Protein AF-A0A838JSC8-F1 (afdb_monomer_lite)

Sequence (188 aa):
MTEGQQDAYDDLFSRFPDFGYSTPTLLTTADLGITYTFGLDAAGDPVRPEGVCEIYPNLTAIPDAPMVPGTDFIFEGGLIRFPGGRKRTFSSGPYARFVADPMVAISVSQAPLLFPKKARLLLVYKALEQWAARPGSGSSPTYWESRYTKELNRLYSALSTSYNMQGAQAAGANGEAVWYYSSDLAST

Radius of gyration: 20.52 Å; chains: 1; bounding box: 44×46×60 Å

Foldseek 3Di:
DLVLLVVLLCVCCVVCVVQQWDDWAFWDDPPQAQKTFSAADPVRHGWFFDDDKWKALDPVCPPPDTDDEPAQWDDDGRMIGGPPSDGDDGPRGIIMIGRTDQPPRDDPPDQHSTPPPLSSVLSVLSVVLVCQPDPPSPHDSVVSVVVSVVSVVVVVVVVVVVVLVVVCVVCVVPVHDDPDDVVVVVPD

pLDDT: mean 71.31, std 15.93, range [35.53, 91.94]

Structure (mmCIF, N/CA/C/O backbone):
data_AF-A0A838JSC8-F1
#
_entry.id   AF-A0A838JSC8-F1
#
loop_
_atom_site.group_PDB
_atom_site.id
_atom_site.type_symbol
_atom_site.label_atom_id
_atom_site.label_alt_id
_atom_site.label_comp_id
_atom_site.label_asym_id
_atom_site.label_entity_id
_atom_site.label_seq_id
_atom_site.pdbx_PDB_ins_code
_atom_site.Cartn_x
_atom_site.Cartn_y
_atom_site.Cartn_z
_atom_site.occupancy
_atom_site.B_iso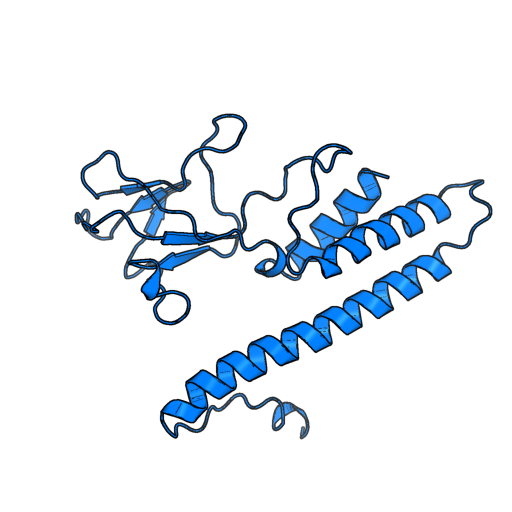_or_equiv
_atom_site.auth_seq_id
_atom_site.auth_comp_id
_atom_site.auth_asym_id
_atom_site.auth_atom_id
_atom_site.pdbx_PDB_model_num
ATOM 1 N N . MET A 1 1 ? 8.313 7.016 -22.015 1.00 52.50 1 MET A N 1
ATOM 2 C CA . MET A 1 1 ? 8.966 7.012 -20.688 1.00 52.50 1 MET A CA 1
ATOM 3 C C . MET A 1 1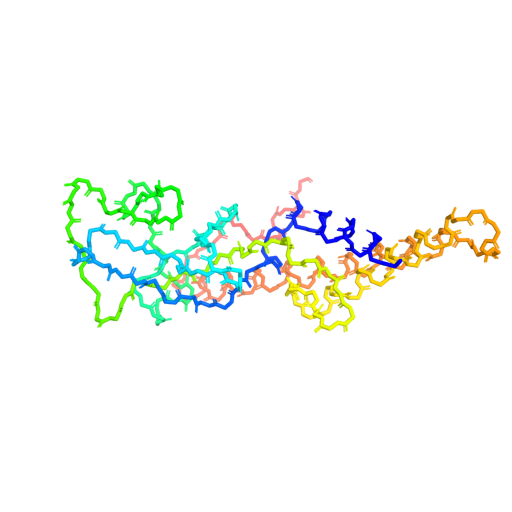 ? 7.971 6.643 -19.606 1.00 52.50 1 MET A C 1
ATOM 5 O O . MET A 1 1 ? 8.305 5.772 -18.827 1.00 52.50 1 MET A O 1
ATOM 9 N N . THR A 1 2 ? 6.770 7.226 -19.604 1.00 64.69 2 THR A N 1
ATOM 10 C CA . THR A 1 2 ? 5.690 6.893 -18.660 1.00 64.69 2 THR A CA 1
ATOM 11 C C . THR A 1 2 ? 5.244 5.428 -18.724 1.00 64.69 2 THR A C 1
ATOM 13 O O . THR A 1 2 ? 5.158 4.795 -17.686 1.00 64.69 2 THR A O 1
ATOM 16 N N . GLU A 1 3 ? 5.070 4.858 -19.920 1.00 68.88 3 GLU A N 1
ATOM 17 C CA . GLU A 1 3 ? 4.658 3.450 -20.115 1.00 68.88 3 GLU A CA 1
ATOM 18 C C . GLU A 1 3 ? 5.610 2.441 -19.441 1.00 68.88 3 GLU A C 1
ATOM 20 O O . GLU A 1 3 ? 5.186 1.643 -18.620 1.00 68.88 3 GLU A O 1
ATOM 25 N N . GLY A 1 4 ? 6.925 2.550 -19.657 1.00 63.84 4 GLY A N 1
ATOM 26 C CA . GLY A 1 4 ? 7.887 1.638 -19.019 1.00 63.84 4 GLY A CA 1
ATOM 27 C C . GLY A 1 4 ? 8.108 1.866 -17.531 1.00 63.84 4 GLY A C 1
ATOM 28 O O . GLY A 1 4 ? 8.593 0.973 -16.839 1.00 63.84 4 GLY A O 1
ATOM 29 N N . GLN A 1 5 ? 7.757 3.049 -17.029 1.00 67.31 5 GLN A N 1
ATOM 30 C CA . GLN A 1 5 ? 7.682 3.285 -15.591 1.00 67.31 5 GLN A CA 1
ATOM 31 C C . GLN A 1 5 ? 6.433 2.619 -15.011 1.00 67.31 5 GLN A C 1
ATOM 33 O O . GLN A 1 5 ? 6.539 2.016 -13.952 1.00 67.31 5 GLN A O 1
ATOM 38 N N . GLN A 1 6 ? 5.300 2.677 -15.712 1.00 72.25 6 GLN A N 1
ATOM 39 C CA . GLN A 1 6 ? 4.065 2.000 -15.319 1.00 72.25 6 GLN A CA 1
ATOM 40 C C . GLN A 1 6 ? 4.274 0.479 -15.259 1.00 72.25 6 GLN A C 1
ATOM 42 O O . GLN A 1 6 ? 4.061 -0.117 -14.213 1.00 72.25 6 GLN A O 1
ATOM 47 N N . ASP A 1 7 ? 4.848 -0.125 -16.303 1.00 72.81 7 ASP A N 1
ATOM 48 C CA . ASP A 1 7 ? 5.071 -1.577 -16.357 1.00 72.81 7 ASP A CA 1
ATOM 49 C C . ASP A 1 7 ? 5.988 -2.090 -15.237 1.00 72.81 7 ASP A C 1
ATOM 51 O O . ASP A 1 7 ? 5.746 -3.143 -14.649 1.00 72.81 7 ASP A O 1
ATOM 55 N N . ALA A 1 8 ? 7.063 -1.359 -14.916 1.00 69.75 8 ALA A N 1
ATOM 56 C CA . ALA A 1 8 ? 7.921 -1.733 -13.791 1.00 69.75 8 ALA A CA 1
ATOM 57 C C . ALA A 1 8 ? 7.238 -1.538 -12.443 1.00 69.75 8 ALA A C 1
ATOM 59 O O . ALA A 1 8 ? 7.545 -2.262 -11.499 1.00 69.75 8 ALA A O 1
ATOM 60 N N . TYR A 1 9 ? 6.375 -0.535 -12.333 1.00 72.25 9 TYR A N 1
ATOM 61 C CA . TYR A 1 9 ? 5.622 -0.277 -11.122 1.00 72.25 9 TYR A CA 1
ATOM 62 C C . TYR A 1 9 ? 4.613 -1.408 -10.882 1.00 72.25 9 TYR A C 1
ATOM 64 O O . TYR A 1 9 ? 4.624 -1.996 -9.804 1.00 72.25 9 TYR A O 1
ATOM 72 N N . ASP A 1 10 ? 3.875 -1.819 -11.913 1.00 71.75 10 ASP A N 1
ATOM 73 C CA . ASP A 1 10 ? 2.916 -2.925 -11.850 1.00 71.75 10 ASP A CA 1
ATOM 74 C C . ASP A 1 10 ? 3.609 -4.279 -11.578 1.00 71.75 10 ASP A C 1
ATOM 76 O O . ASP A 1 10 ? 3.172 -5.053 -10.720 1.00 71.75 10 ASP A O 1
ATOM 80 N N . ASP A 1 11 ? 4.748 -4.564 -12.227 1.00 74.56 11 ASP A N 1
ATOM 81 C CA . ASP A 1 11 ? 5.533 -5.784 -11.966 1.00 74.56 11 ASP A CA 1
ATOM 82 C C . ASP A 1 11 ? 6.088 -5.818 -10.531 1.00 74.56 11 ASP A C 1
ATOM 84 O O . ASP A 1 11 ? 6.063 -6.859 -9.874 1.00 74.56 11 ASP A O 1
ATOM 88 N N . LEU A 1 12 ? 6.537 -4.678 -9.997 1.00 69.69 12 LEU A N 1
ATOM 89 C CA . LEU A 1 12 ? 7.032 -4.605 -8.622 1.00 69.69 12 LEU A CA 1
ATOM 90 C C . LEU A 1 12 ? 5.913 -4.757 -7.592 1.00 69.69 12 LEU A C 1
ATOM 92 O O . LEU A 1 12 ? 6.094 -5.507 -6.637 1.00 69.69 12 LEU A O 1
ATOM 96 N N . PHE A 1 13 ? 4.773 -4.089 -7.777 1.00 67.12 13 PHE A N 1
ATOM 97 C CA . PHE A 1 13 ? 3.639 -4.170 -6.851 1.00 67.12 13 PHE A CA 1
ATOM 98 C C . PHE A 1 13 ? 2.968 -5.542 -6.864 1.00 67.12 13 PHE A C 1
ATOM 100 O O . PHE A 1 13 ? 2.584 -6.039 -5.807 1.00 67.12 13 PHE A O 1
ATOM 107 N N . SER A 1 14 ? 2.875 -6.185 -8.033 1.00 66.81 14 SER A N 1
ATOM 108 C CA . SER A 1 14 ? 2.310 -7.537 -8.141 1.00 66.81 14 SER A CA 1
ATOM 109 C C . SER A 1 14 ? 3.138 -8.588 -7.398 1.00 66.81 14 SER A C 1
ATOM 111 O O . SER A 1 14 ? 2.584 -9.549 -6.865 1.00 66.81 14 SER A O 1
ATOM 113 N N . ARG A 1 15 ? 4.463 -8.409 -7.331 1.00 68.19 15 ARG A N 1
ATOM 114 C CA . ARG A 1 15 ? 5.373 -9.332 -6.639 1.00 68.19 15 ARG A CA 1
ATOM 115 C C . ARG A 1 15 ? 5.616 -8.950 -5.179 1.00 68.19 15 ARG A C 1
ATOM 117 O O . ARG A 1 15 ? 5.785 -9.833 -4.344 1.00 68.19 15 ARG A O 1
ATOM 124 N N . PHE A 1 16 ? 5.665 -7.652 -4.883 1.00 65.69 16 PHE A N 1
ATOM 125 C CA . PHE A 1 16 ? 6.033 -7.093 -3.580 1.00 65.69 16 PHE A CA 1
ATOM 126 C C . PHE A 1 16 ? 5.131 -5.904 -3.235 1.00 65.69 16 PHE A C 1
ATOM 128 O O . PHE A 1 16 ? 5.544 -4.745 -3.373 1.00 65.69 16 PHE A O 1
ATOM 135 N N . PRO A 1 17 ? 3.913 -6.167 -2.736 1.00 63.62 17 PRO A N 1
ATOM 136 C CA . PRO A 1 17 ? 3.009 -5.104 -2.305 1.00 63.62 17 PRO A CA 1
ATOM 137 C C . PRO A 1 17 ? 3.619 -4.247 -1.183 1.00 63.62 17 PRO A C 1
ATOM 139 O O . PRO A 1 17 ? 3.334 -3.057 -1.093 1.00 63.62 17 PRO A O 1
ATOM 142 N N . ASP A 1 18 ? 4.541 -4.801 -0.391 1.00 62.94 18 ASP A N 1
ATOM 143 C CA . ASP A 1 18 ? 5.227 -4.106 0.705 1.00 62.94 18 ASP A CA 1
ATOM 144 C C . ASP A 1 18 ? 5.942 -2.813 0.284 1.00 62.94 18 ASP A C 1
ATOM 146 O O . ASP A 1 18 ? 6.097 -1.887 1.085 1.00 62.94 18 ASP A O 1
ATOM 150 N N . PHE A 1 19 ? 6.369 -2.711 -0.978 1.00 62.19 19 PHE A N 1
ATOM 151 C CA . PHE A 1 19 ? 6.986 -1.490 -1.496 1.00 62.19 19 PHE A CA 1
ATOM 152 C C . PHE A 1 19 ? 6.019 -0.306 -1.585 1.00 62.19 19 PHE A C 1
ATOM 154 O O . PHE A 1 19 ? 6.456 0.847 -1.663 1.00 62.19 19 PHE A O 1
ATOM 161 N N . GLY A 1 20 ? 4.721 -0.592 -1.563 1.00 63.34 20 GLY A N 1
ATOM 162 C CA . GLY A 1 20 ? 3.640 0.375 -1.623 1.00 63.34 20 GLY A CA 1
ATOM 163 C C . GLY A 1 20 ? 3.117 0.831 -0.268 1.00 63.34 20 GLY A C 1
ATOM 164 O O . GLY A 1 20 ? 2.206 1.657 -0.248 1.00 63.34 20 GLY A O 1
ATOM 165 N N . TYR A 1 21 ? 3.655 0.338 0.859 1.00 68.25 21 TYR A N 1
ATOM 166 C CA . TYR A 1 21 ? 3.167 0.757 2.174 1.00 68.25 21 TYR A CA 1
ATOM 167 C C . TYR A 1 21 ? 3.257 2.274 2.338 1.00 68.25 21 TYR A C 1
ATOM 169 O O . TYR A 1 21 ? 4.336 2.872 2.338 1.00 68.25 21 TYR A O 1
ATOM 177 N N . SER A 1 22 ? 2.094 2.888 2.520 1.00 67.50 22 SER A N 1
ATOM 178 C CA . SER A 1 22 ? 1.978 4.301 2.842 1.00 67.50 22 SER A CA 1
ATOM 179 C C . SER A 1 22 ? 2.389 4.577 4.292 1.00 67.50 22 SER A C 1
ATOM 181 O O . SER A 1 22 ? 2.515 3.679 5.135 1.00 67.50 22 SER A O 1
ATOM 183 N N . THR A 1 23 ? 2.629 5.853 4.595 1.00 74.62 23 THR A N 1
ATOM 184 C CA . THR A 1 23 ? 2.773 6.301 5.984 1.00 74.62 23 THR A CA 1
ATOM 185 C C . THR A 1 23 ? 1.499 5.983 6.771 1.00 74.62 23 THR A C 1
ATOM 187 O O . THR A 1 23 ? 0.415 6.090 6.194 1.00 74.62 23 THR A O 1
ATOM 190 N N . PRO A 1 24 ? 1.593 5.651 8.074 1.00 82.94 24 PRO A N 1
ATOM 191 C CA . PRO A 1 24 ? 0.416 5.369 8.887 1.00 82.94 24 PRO A CA 1
ATOM 192 C C . PRO A 1 24 ? -0.638 6.472 8.763 1.00 82.94 24 PRO A C 1
ATOM 194 O O . PRO A 1 24 ? -0.363 7.639 9.043 1.00 82.94 24 PRO A O 1
ATOM 197 N N . THR A 1 25 ? -1.838 6.091 8.341 1.00 86.50 25 THR A N 1
ATOM 198 C CA . THR A 1 25 ? -2.971 6.993 8.130 1.00 86.50 25 THR A CA 1
ATOM 199 C C . THR A 1 25 ? -3.946 6.844 9.285 1.00 86.50 25 THR A C 1
ATOM 201 O O . THR A 1 25 ? -4.354 5.732 9.617 1.00 86.50 25 THR A O 1
ATOM 204 N N . LEU A 1 26 ? -4.318 7.957 9.916 1.00 90.44 26 LEU A N 1
ATOM 205 C CA . LEU A 1 26 ? -5.339 7.959 10.960 1.00 90.44 26 LEU A CA 1
ATOM 206 C C . LEU A 1 26 ? -6.712 7.730 10.324 1.00 90.44 26 LEU A C 1
ATOM 208 O O . LEU A 1 26 ? -7.154 8.534 9.504 1.00 90.44 26 LEU A O 1
ATOM 212 N N . LEU A 1 27 ? -7.399 6.666 10.730 1.00 91.00 27 LEU A N 1
ATOM 213 C CA . LEU A 1 27 ? -8.765 6.414 10.300 1.00 91.00 27 LEU A CA 1
ATOM 214 C C . LEU A 1 27 ? -9.738 7.256 11.119 1.00 91.00 27 LEU A C 1
ATOM 216 O O . LEU A 1 27 ? -9.615 7.375 12.341 1.00 91.00 27 LEU A O 1
ATOM 220 N N . THR A 1 28 ? -10.744 7.803 10.448 1.00 91.31 28 THR A N 1
ATOM 221 C CA . THR A 1 28 ? -11.761 8.653 11.078 1.00 91.31 28 THR A CA 1
ATOM 222 C C . THR A 1 28 ? -13.116 7.962 11.084 1.00 91.31 28 THR A C 1
ATOM 224 O O . THR A 1 28 ? -13.366 7.049 10.302 1.00 91.31 28 THR A O 1
ATOM 227 N N . THR A 1 29 ? -13.994 8.370 11.996 1.00 91.50 29 THR A N 1
ATOM 228 C CA . THR A 1 29 ? -15.353 7.835 12.124 1.00 91.50 29 THR A CA 1
ATOM 229 C C . THR A 1 29 ? -16.357 8.980 12.124 1.00 91.50 29 THR A C 1
ATOM 231 O O . THR A 1 29 ? -16.117 10.017 12.743 1.00 91.50 29 THR A O 1
ATOM 234 N N . ALA A 1 30 ? -17.486 8.788 11.443 1.00 88.44 30 ALA A N 1
ATOM 235 C CA . ALA A 1 30 ? -18.623 9.713 11.455 1.00 88.44 30 ALA A CA 1
ATOM 236 C C . ALA A 1 30 ? -19.818 9.167 12.260 1.00 88.44 30 ALA A C 1
ATOM 238 O O . ALA A 1 30 ? -20.770 9.892 12.535 1.00 88.44 30 ALA A O 1
ATOM 239 N N . ASP A 1 31 ? -19.770 7.894 12.659 1.00 87.69 31 ASP A N 1
ATOM 240 C CA . ASP A 1 31 ? -20.887 7.146 13.244 1.00 87.69 31 ASP A CA 1
ATOM 241 C C . ASP A 1 31 ? -20.620 6.707 14.695 1.00 87.69 31 ASP A C 1
ATOM 243 O O . ASP A 1 31 ? -21.186 5.731 15.196 1.00 87.69 31 ASP A O 1
ATOM 247 N N . LEU A 1 32 ? -19.789 7.483 15.400 1.00 85.00 32 LEU A N 1
ATOM 248 C CA . LEU A 1 32 ? -19.414 7.265 16.801 1.00 85.00 32 LEU A CA 1
ATOM 249 C C . LEU A 1 32 ? -18.636 5.953 17.025 1.00 85.00 32 LEU A C 1
ATOM 251 O O . LEU A 1 32 ? -18.769 5.322 18.077 1.00 85.00 32 LEU A O 1
ATOM 255 N N . GLY A 1 33 ? -17.824 5.546 16.048 1.00 85.19 33 GLY A N 1
ATOM 256 C CA . GLY A 1 33 ? -16.919 4.402 16.146 1.00 85.19 33 GLY A CA 1
ATOM 257 C C . GLY A 1 33 ? -17.552 3.055 15.797 1.00 85.19 33 GLY A C 1
ATOM 258 O O . GLY A 1 33 ? -17.083 2.028 16.291 1.00 85.19 33 GLY A O 1
ATOM 259 N N . ILE A 1 34 ? -18.623 3.038 14.991 1.00 87.56 34 ILE A N 1
ATOM 260 C CA . ILE A 1 34 ? -19.135 1.793 14.389 1.00 87.56 34 ILE A CA 1
ATOM 261 C C . ILE A 1 34 ? -18.260 1.435 13.186 1.00 87.56 34 ILE A C 1
ATOM 263 O O . ILE A 1 34 ? -17.808 0.292 13.065 1.00 87.56 34 ILE A O 1
ATOM 267 N N . THR A 1 35 ? -18.005 2.420 12.326 1.00 91.06 35 THR A N 1
ATOM 268 C CA . THR A 1 35 ? -17.149 2.297 11.154 1.00 91.06 35 THR A CA 1
ATOM 269 C C . THR A 1 35 ? -16.038 3.333 11.158 1.00 91.06 35 THR A C 1
ATOM 271 O O . THR A 1 35 ? -16.168 4.429 11.711 1.00 91.06 35 THR A O 1
ATOM 274 N N . TYR A 1 36 ? -14.920 2.959 10.544 1.00 91.94 36 TYR A N 1
ATOM 275 C CA . TYR A 1 36 ? -13.772 3.830 10.342 1.00 91.94 36 TYR A CA 1
ATOM 276 C C . TYR A 1 36 ? -13.369 3.826 8.869 1.00 91.94 36 TYR A C 1
ATOM 278 O O . TYR A 1 36 ? -13.237 2.762 8.268 1.00 91.94 36 TYR A O 1
ATOM 286 N N . THR A 1 37 ? -13.185 5.011 8.292 1.00 91.06 37 THR A N 1
ATOM 287 C CA . THR A 1 37 ? -12.834 5.215 6.879 1.00 91.06 37 THR A CA 1
ATOM 288 C C . THR A 1 37 ? -11.351 5.542 6.708 1.00 91.06 37 THR A C 1
ATOM 290 O O . THR A 1 37 ? -10.743 6.174 7.578 1.00 91.06 37 THR A O 1
ATOM 293 N N . PHE A 1 38 ? -10.791 5.135 5.565 1.00 86.81 38 PHE A N 1
ATOM 294 C CA . PHE A 1 38 ? -9.424 5.446 5.122 1.00 86.81 38 PHE A CA 1
ATOM 295 C C . PHE A 1 38 ? -9.267 6.873 4.579 1.00 86.81 38 PHE A C 1
ATOM 297 O O . PHE A 1 38 ? -8.156 7.286 4.257 1.00 86.81 38 PHE A O 1
ATOM 304 N N . GLY A 1 39 ? -10.358 7.643 4.537 1.00 85.69 39 GLY A N 1
ATOM 305 C CA . GLY A 1 39 ? -10.372 9.009 4.029 1.00 85.69 39 GLY A CA 1
ATOM 306 C C . GLY A 1 39 ? -10.643 9.069 2.530 1.00 85.69 39 GLY A C 1
ATOM 307 O O . GLY A 1 39 ? -11.169 8.126 1.938 1.00 85.69 39 GLY A O 1
ATOM 308 N N . LEU A 1 40 ? -10.320 10.218 1.940 1.00 81.75 40 LEU A N 1
ATOM 309 C CA . LEU A 1 40 ? -10.487 10.491 0.516 1.00 81.75 40 LEU A CA 1
ATOM 310 C C . LEU A 1 40 ? -9.118 10.674 -0.140 1.00 81.75 40 LEU A C 1
ATOM 312 O O . LEU A 1 40 ? -8.173 11.132 0.510 1.00 81.75 40 LEU A O 1
ATOM 316 N N . ASP A 1 41 ? -9.022 10.313 -1.412 1.00 73.69 41 ASP A N 1
ATOM 317 C CA . ASP A 1 41 ? -7.841 10.561 -2.227 1.00 73.69 41 ASP A CA 1
ATOM 318 C C . ASP A 1 41 ? -7.778 12.029 -2.706 1.00 73.69 41 ASP A C 1
ATOM 320 O O . ASP A 1 41 ? -8.566 12.888 -2.298 1.00 73.69 41 ASP A O 1
ATOM 324 N N . ALA A 1 42 ? -6.814 12.341 -3.577 1.00 69.38 42 ALA A N 1
ATOM 325 C CA . ALA A 1 42 ? -6.653 13.690 -4.122 1.00 69.38 42 ALA A CA 1
ATOM 326 C C . ALA A 1 42 ? -7.782 14.113 -5.088 1.00 69.38 42 ALA A C 1
ATOM 328 O O . ALA A 1 42 ? -7.951 15.311 -5.317 1.00 69.38 42 ALA A O 1
ATOM 329 N N . ALA A 1 43 ? -8.528 13.160 -5.654 1.00 69.00 43 ALA A N 1
ATOM 330 C CA . ALA A 1 43 ? -9.694 13.402 -6.501 1.00 69.00 43 ALA A CA 1
ATOM 331 C C . ALA A 1 43 ? -10.991 13.558 -5.682 1.00 69.00 43 ALA A C 1
ATOM 333 O O . ALA A 1 43 ? -11.992 14.050 -6.203 1.00 69.00 43 ALA A O 1
ATOM 334 N N . GLY A 1 44 ? -10.952 13.223 -4.390 1.00 70.81 44 GLY A N 1
ATOM 335 C CA . GLY A 1 44 ? -12.101 13.247 -3.492 1.00 70.81 44 GLY A CA 1
ATOM 336 C C . GLY A 1 44 ? -12.861 11.921 -3.443 1.00 70.81 44 GLY A C 1
ATOM 337 O O . GLY A 1 44 ? -13.938 11.875 -2.846 1.00 70.81 44 GLY A O 1
ATOM 338 N N . ASP A 1 45 ? -12.315 10.857 -4.030 1.00 76.44 45 ASP A N 1
ATOM 339 C CA . ASP A 1 45 ? -12.906 9.524 -4.021 1.00 76.44 45 ASP A CA 1
ATOM 340 C C . ASP A 1 45 ? -12.504 8.753 -2.748 1.00 76.44 45 ASP A C 1
ATOM 342 O O . ASP A 1 45 ? -11.414 8.965 -2.206 1.00 76.44 45 ASP A O 1
ATOM 346 N N . PRO A 1 46 ? -13.367 7.864 -2.212 1.00 75.81 46 PRO A N 1
ATOM 347 C CA . PRO A 1 46 ? -13.037 7.072 -1.032 1.00 75.81 46 PRO A CA 1
ATOM 348 C C . PRO A 1 46 ? -11.807 6.195 -1.254 1.00 75.81 46 PRO A C 1
ATOM 350 O O . PRO A 1 46 ? -11.790 5.346 -2.146 1.00 75.81 46 PRO A O 1
ATOM 353 N N . VAL A 1 47 ? -10.812 6.337 -0.378 1.00 79.31 47 VAL A N 1
ATOM 354 C CA . VAL A 1 47 ? -9.628 5.480 -0.410 1.00 79.31 47 VAL A CA 1
ATOM 355 C C . VAL A 1 47 ? -10.041 4.060 -0.055 1.00 79.31 47 VAL A C 1
ATOM 357 O O . VAL A 1 47 ? -10.609 3.797 1.009 1.00 79.31 47 VAL A O 1
ATOM 360 N N . ARG A 1 48 ? -9.709 3.124 -0.939 1.00 74.62 48 ARG A N 1
ATOM 361 C CA . ARG A 1 48 ? -9.857 1.698 -0.685 1.00 74.62 48 ARG A CA 1
ATOM 362 C C . ARG A 1 48 ? -8.472 1.059 -0.631 1.00 74.62 48 ARG A C 1
ATOM 364 O O . ARG A 1 48 ? -7.757 1.117 -1.624 1.00 74.62 48 ARG A O 1
ATOM 371 N N . PRO A 1 49 ? -8.088 0.440 0.496 1.00 73.62 49 PRO A N 1
ATOM 372 C CA . PRO A 1 49 ? -6.867 -0.347 0.550 1.00 73.62 49 PRO A CA 1
ATOM 373 C C . PRO A 1 49 ? -6.928 -1.496 -0.453 1.00 73.6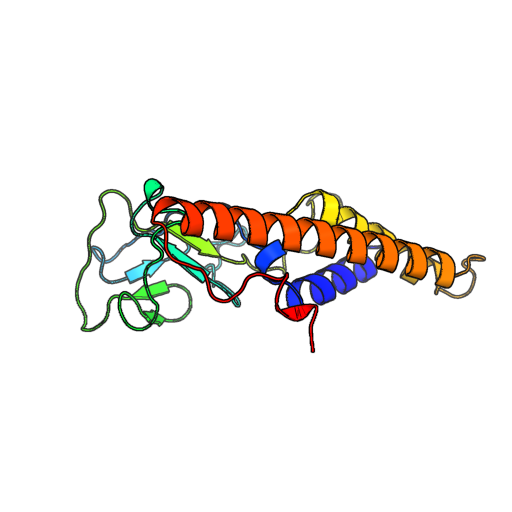2 49 PRO A C 1
ATOM 375 O O . PRO A 1 49 ? -7.898 -2.263 -0.458 1.00 73.62 49 PRO A O 1
ATOM 378 N N . GLU A 1 50 ? -5.884 -1.639 -1.261 1.00 65.25 50 GLU A N 1
ATOM 379 C CA . GLU A 1 50 ? -5.722 -2.777 -2.158 1.00 65.25 50 GLU A CA 1
ATOM 380 C C . GLU A 1 50 ? -4.651 -3.726 -1.614 1.00 65.25 50 GLU A C 1
ATOM 382 O O . GLU A 1 50 ? -3.570 -3.313 -1.200 1.00 65.25 50 GLU A O 1
ATOM 387 N N . GLY A 1 51 ? -4.957 -5.023 -1.581 1.00 67.69 51 GLY A N 1
ATOM 388 C CA . GLY A 1 51 ? -4.029 -6.031 -1.072 1.00 67.69 51 GLY A CA 1
ATOM 389 C C . GLY A 1 51 ? -3.851 -5.974 0.448 1.00 67.69 51 GLY A C 1
ATOM 390 O O . GLY A 1 51 ? -4.801 -6.206 1.199 1.00 67.69 51 GLY A O 1
ATOM 391 N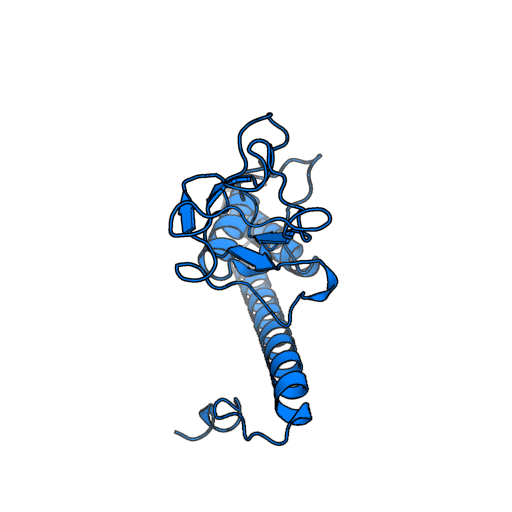 N . VAL A 1 52 ? -2.616 -5.753 0.906 1.00 71.75 52 VAL A N 1
ATOM 392 C CA . VAL A 1 52 ? -2.254 -5.861 2.326 1.00 71.75 52 VAL A CA 1
ATOM 393 C C . VAL A 1 52 ? -2.564 -4.556 3.064 1.00 71.75 52 VAL A C 1
ATOM 395 O O . VAL A 1 52 ? -2.110 -3.474 2.687 1.00 71.75 52 VAL A O 1
ATOM 398 N N . CYS A 1 53 ? -3.342 -4.670 4.142 1.00 79.75 53 CYS A N 1
ATOM 399 C CA . CYS A 1 53 ? -3.701 -3.565 5.021 1.00 79.75 53 CYS A CA 1
ATOM 400 C C . CYS A 1 53 ? -3.586 -4.005 6.483 1.00 79.75 53 CYS A C 1
ATOM 402 O O . CYS A 1 53 ? -4.316 -4.881 6.946 1.00 79.75 53 CYS A O 1
ATOM 404 N N . GLU A 1 54 ? -2.699 -3.346 7.214 1.00 85.62 54 GLU A N 1
ATOM 405 C CA . GLU A 1 54 ? -2.475 -3.519 8.643 1.00 85.62 54 GLU A CA 1
ATOM 406 C C . GLU A 1 54 ? -3.177 -2.392 9.396 1.00 85.62 54 GLU A C 1
ATOM 408 O O . GLU A 1 54 ? -3.079 -1.222 9.019 1.00 85.62 54 GLU A O 1
ATOM 413 N N . ILE A 1 55 ? -3.880 -2.722 10.475 1.00 87.38 55 ILE A N 1
ATOM 414 C CA . ILE A 1 55 ? -4.601 -1.737 11.287 1.00 87.38 55 ILE A CA 1
ATOM 415 C C . ILE A 1 55 ? -4.117 -1.848 12.716 1.00 87.38 55 ILE A C 1
ATOM 417 O O . ILE A 1 55 ? -3.953 -2.942 13.231 1.00 87.38 55 ILE A O 1
ATOM 421 N N . TYR A 1 56 ? -3.904 -0.716 13.363 1.00 88.81 56 TYR A N 1
ATOM 422 C CA . TYR A 1 56 ? -3.343 -0.609 14.695 1.00 88.81 56 TYR A CA 1
ATOM 423 C C . TYR A 1 56 ? -4.262 0.235 15.574 1.00 88.81 56 TYR A C 1
ATOM 425 O O . TYR A 1 56 ? -4.837 1.221 15.107 1.00 88.81 56 TYR A O 1
ATOM 433 N N . PRO A 1 57 ? -4.391 -0.087 16.870 1.00 87.81 57 PRO A N 1
ATOM 434 C CA . PRO A 1 57 ? -5.263 0.664 17.769 1.00 87.81 57 PRO A CA 1
ATOM 435 C C . PRO A 1 57 ? -4.759 2.090 18.045 1.00 87.81 57 PRO A C 1
ATOM 437 O O . PRO A 1 57 ? -5.537 2.955 18.439 1.00 87.81 57 PRO A O 1
ATOM 440 N N . ASN A 1 58 ? -3.457 2.335 17.888 1.00 86.69 58 ASN A N 1
ATOM 441 C CA . ASN A 1 58 ? -2.803 3.626 18.077 1.00 86.69 58 ASN A CA 1
ATOM 442 C C . ASN A 1 58 ? -1.438 3.632 17.362 1.00 86.69 58 ASN A C 1
ATOM 444 O O . ASN A 1 58 ? -0.955 2.587 16.930 1.00 86.69 58 ASN A O 1
ATOM 448 N N . LEU A 1 59 ? -0.806 4.804 17.264 1.00 81.94 59 LEU A N 1
ATOM 449 C CA . LEU A 1 59 ? 0.480 4.965 16.577 1.00 81.94 59 LEU A CA 1
ATOM 450 C C . LEU A 1 59 ? 1.631 4.212 17.271 1.00 81.94 59 LEU A C 1
ATOM 452 O O . LEU A 1 59 ? 2.539 3.736 16.603 1.00 81.94 59 LEU A O 1
ATOM 456 N N . THR A 1 60 ? 1.589 4.085 18.601 1.00 85.50 60 THR A N 1
ATOM 457 C CA . THR A 1 60 ? 2.634 3.409 19.393 1.00 85.50 60 THR A CA 1
ATOM 458 C C . THR A 1 60 ? 2.612 1.887 19.271 1.00 85.50 60 THR A C 1
ATOM 460 O O . THR A 1 60 ? 3.591 1.247 19.621 1.00 85.50 60 THR A O 1
ATOM 463 N N . ALA A 1 61 ? 1.515 1.307 18.782 1.00 78.94 61 ALA A N 1
ATOM 464 C CA . ALA A 1 61 ? 1.379 -0.130 18.558 1.00 78.94 61 ALA A CA 1
ATOM 465 C C . ALA A 1 61 ? 2.032 -0.598 17.245 1.00 78.94 61 ALA A C 1
ATOM 467 O O . ALA A 1 61 ? 2.008 -1.788 16.946 1.00 78.94 61 ALA A O 1
ATOM 468 N N . ILE A 1 62 ? 2.575 0.324 16.445 1.00 77.50 62 ILE A N 1
ATOM 469 C CA . ILE A 1 62 ? 3.242 0.013 15.181 1.00 77.50 62 ILE A CA 1
ATOM 470 C C . ILE A 1 62 ? 4.724 -0.290 15.457 1.00 77.50 62 ILE A C 1
ATOM 472 O O . ILE A 1 62 ? 5.396 0.576 16.018 1.00 77.50 62 ILE A O 1
ATOM 476 N N . PRO A 1 63 ? 5.280 -1.428 14.996 1.00 75.25 63 PRO A N 1
ATOM 477 C CA . PRO A 1 63 ? 4.646 -2.491 14.205 1.00 75.25 63 PRO A CA 1
ATOM 478 C C . PRO A 1 63 ? 4.104 -3.666 15.042 1.00 75.25 63 PRO A C 1
ATOM 480 O O . PRO A 1 63 ? 3.554 -4.603 14.470 1.00 75.25 63 PRO A O 1
ATOM 483 N N . ASP A 1 64 ? 4.267 -3.627 16.363 1.00 75.06 64 ASP A N 1
ATOM 484 C CA . ASP A 1 64 ? 4.267 -4.811 17.231 1.00 75.06 64 ASP A CA 1
ATOM 485 C C . ASP A 1 64 ? 2.892 -5.448 17.486 1.00 75.06 64 ASP A C 1
ATOM 487 O O . ASP A 1 64 ? 2.814 -6.632 17.812 1.00 75.06 64 ASP A O 1
ATOM 491 N N . ALA A 1 65 ? 1.800 -4.689 17.365 1.00 80.44 65 ALA A N 1
ATOM 492 C CA . ALA A 1 65 ? 0.463 -5.162 17.731 1.00 80.44 65 ALA A CA 1
ATOM 493 C C . ALA A 1 65 ? -0.612 -4.768 16.699 1.00 80.44 65 ALA A C 1
ATOM 495 O O . ALA A 1 65 ? -1.461 -3.911 16.986 1.00 80.44 65 ALA A O 1
ATOM 496 N N . PRO A 1 66 ? -0.598 -5.376 15.495 1.00 87.44 66 PRO A N 1
ATOM 497 C CA . PRO A 1 66 ? -1.669 -5.195 14.527 1.00 87.44 66 PRO A CA 1
ATOM 498 C C . PRO A 1 66 ? -2.965 -5.851 15.024 1.00 87.44 66 PRO A C 1
ATOM 500 O O . PRO A 1 66 ? -2.973 -6.928 15.618 1.00 87.44 66 PRO A O 1
ATOM 503 N N . MET A 1 67 ? -4.083 -5.190 14.753 1.00 85.75 67 MET A N 1
ATOM 504 C CA . MET A 1 67 ? -5.426 -5.734 14.896 1.00 85.75 67 MET A CA 1
ATOM 505 C C . MET A 1 67 ? -5.643 -6.843 13.867 1.00 85.75 67 MET A C 1
ATOM 507 O O . MET A 1 67 ? -5.160 -6.764 12.736 1.00 85.75 67 MET A O 1
ATOM 511 N N . VAL A 1 68 ? -6.417 -7.857 14.241 1.00 85.69 68 VAL A N 1
ATOM 512 C CA . VAL A 1 68 ? -6.605 -9.051 13.416 1.00 85.69 68 VAL A CA 1
ATOM 513 C C . VAL A 1 68 ? -7.877 -8.932 12.565 1.00 85.69 68 VAL A C 1
ATOM 515 O O . VAL A 1 68 ? -8.976 -8.823 13.123 1.00 85.69 68 VAL A O 1
ATOM 518 N N . PRO A 1 69 ? -7.787 -8.993 11.223 1.00 83.56 69 PRO A N 1
ATOM 519 C CA . PRO A 1 69 ? -8.968 -8.995 10.364 1.00 83.56 69 PRO A CA 1
ATOM 520 C C . PRO A 1 69 ? -9.828 -10.246 10.612 1.00 83.56 69 PRO A C 1
ATOM 522 O O . PRO A 1 69 ? -9.320 -11.338 10.850 1.00 83.56 69 PRO A O 1
ATOM 525 N N . GLY A 1 70 ? -11.149 -10.087 10.587 1.00 82.31 70 GLY A N 1
ATOM 526 C CA . GLY A 1 70 ? -12.139 -11.119 10.920 1.00 82.31 70 GLY A CA 1
ATOM 527 C C . GLY A 1 70 ? -12.412 -11.285 12.420 1.00 82.31 70 GLY A C 1
ATOM 528 O O . GLY A 1 70 ? -13.506 -11.713 12.784 1.00 82.31 70 GLY A O 1
ATOM 529 N N . THR A 1 71 ? -11.474 -10.888 13.285 1.00 84.62 71 THR A N 1
ATOM 530 C CA . THR A 1 71 ? -11.605 -10.993 14.749 1.00 84.62 71 THR A CA 1
ATOM 531 C C . THR A 1 71 ? -11.829 -9.629 15.390 1.00 84.62 71 THR A C 1
ATOM 533 O O . THR A 1 71 ? -12.840 -9.408 16.055 1.00 84.62 71 THR A O 1
ATOM 536 N N . ASP A 1 72 ? -10.898 -8.699 15.178 1.00 84.50 72 ASP A N 1
ATOM 537 C CA . ASP A 1 72 ? -10.981 -7.340 15.704 1.00 84.50 72 ASP A CA 1
ATOM 538 C C . ASP A 1 72 ? -11.839 -6.444 14.820 1.00 84.50 72 ASP A C 1
ATOM 540 O O . ASP A 1 72 ? -12.560 -5.598 15.333 1.00 84.50 72 ASP A O 1
ATOM 544 N N . PHE A 1 73 ? -11.761 -6.602 13.500 1.00 87.00 73 PHE A N 1
ATOM 545 C CA . PHE A 1 73 ? -12.466 -5.764 12.532 1.00 87.00 73 PHE A CA 1
ATOM 546 C C . PHE A 1 73 ? -12.776 -6.551 11.253 1.00 87.00 73 PHE A C 1
ATOM 548 O O . PHE A 1 73 ? -12.160 -7.574 10.975 1.00 87.00 73 PHE A O 1
ATOM 555 N N . ILE A 1 74 ? -13.731 -6.079 10.460 1.00 88.00 74 ILE A N 1
ATOM 556 C CA . ILE A 1 74 ? -14.102 -6.623 9.151 1.00 88.00 74 ILE A CA 1
ATOM 557 C C . ILE A 1 74 ? -13.954 -5.502 8.126 1.00 88.00 74 ILE A C 1
ATOM 559 O O . ILE A 1 74 ? -14.364 -4.371 8.388 1.00 88.00 74 ILE A O 1
ATOM 563 N N . PHE A 1 75 ? -13.384 -5.817 6.965 1.00 85.50 75 PHE A N 1
ATOM 564 C CA . PHE A 1 75 ? -13.372 -4.908 5.823 1.00 85.50 75 PHE A CA 1
ATOM 565 C C . PHE A 1 75 ? -14.745 -4.872 5.153 1.00 85.50 75 PHE A C 1
ATOM 567 O O . PHE A 1 75 ? -15.324 -5.914 4.846 1.00 85.50 75 PHE A O 1
ATOM 574 N N . GLU A 1 76 ? -15.242 -3.673 4.880 1.00 83.19 76 GLU A N 1
ATOM 575 C CA . GLU A 1 76 ? -16.507 -3.454 4.186 1.00 83.19 76 GLU A CA 1
ATOM 576 C C . GLU A 1 76 ? -16.305 -2.356 3.138 1.00 83.19 76 GLU A C 1
ATOM 578 O O . GLU A 1 76 ? -16.567 -1.177 3.352 1.00 83.19 76 GLU A O 1
ATOM 583 N N . GLY A 1 77 ? -15.745 -2.746 1.990 1.00 76.31 77 GLY A N 1
ATOM 584 C CA . GLY A 1 77 ? -15.373 -1.802 0.937 1.00 76.31 77 GLY A CA 1
ATOM 585 C C . GLY A 1 77 ? -14.249 -0.861 1.384 1.00 76.31 77 GLY A C 1
ATOM 586 O O . GLY A 1 77 ? -13.164 -1.323 1.723 1.00 76.31 77 GLY A O 1
ATOM 587 N N . GLY A 1 78 ? -14.507 0.450 1.356 1.00 78.06 78 GLY A N 1
ATOM 588 C CA . GLY A 1 78 ? -13.564 1.513 1.743 1.00 78.06 78 GLY A CA 1
ATOM 589 C C . GLY A 1 78 ? -13.604 1.891 3.229 1.00 78.06 78 GLY A C 1
ATOM 590 O O . GLY A 1 78 ? -13.225 3.000 3.599 1.00 78.06 78 GLY A O 1
ATOM 591 N N . LEU A 1 79 ? -14.119 1.014 4.090 1.00 87.50 79 LEU A N 1
ATOM 592 C CA . LEU A 1 79 ? -14.143 1.219 5.534 1.00 87.50 79 LEU A CA 1
ATOM 593 C C . LEU A 1 79 ? -13.923 -0.095 6.281 1.00 87.50 79 LEU A C 1
ATOM 595 O O . LEU A 1 79 ? -14.016 -1.190 5.719 1.00 87.50 79 LEU A O 1
ATOM 599 N N . ILE A 1 80 ? -13.649 0.026 7.573 1.00 90.25 80 ILE A N 1
ATOM 600 C CA . ILE A 1 80 ? -13.652 -1.095 8.506 1.00 90.25 80 ILE A CA 1
ATOM 601 C C . ILE A 1 80 ? -14.818 -0.983 9.470 1.00 90.25 80 ILE A C 1
ATOM 603 O O . ILE A 1 80 ? -15.210 0.115 9.867 1.00 90.25 80 ILE A O 1
ATOM 607 N N . ARG A 1 81 ? -15.330 -2.134 9.892 1.00 90.56 81 ARG A N 1
ATOM 608 C CA . ARG A 1 81 ? -16.390 -2.249 10.889 1.00 90.56 81 ARG A CA 1
ATOM 609 C C . ARG A 1 81 ? -16.012 -3.251 11.965 1.00 90.56 81 ARG A C 1
ATOM 611 O O . ARG A 1 81 ? -15.426 -4.292 11.685 1.00 90.56 81 ARG A O 1
ATOM 618 N N . PHE A 1 82 ? -16.409 -2.977 13.200 1.00 88.44 82 PHE A N 1
ATOM 619 C CA . PHE A 1 82 ? -16.227 -3.920 14.298 1.00 88.44 82 PHE A CA 1
ATOM 620 C C . PHE A 1 82 ? -17.294 -5.033 14.262 1.00 88.44 82 PHE A C 1
ATOM 622 O O . PHE A 1 82 ? -18.491 -4.739 14.126 1.00 88.44 82 PHE A O 1
ATOM 629 N N . PRO A 1 83 ? -16.903 -6.319 14.381 1.00 85.50 83 PRO A N 1
ATOM 630 C CA . PRO A 1 83 ? -17.836 -7.438 14.383 1.00 85.50 83 PRO A CA 1
ATOM 631 C C . PRO A 1 83 ? -18.947 -7.295 15.428 1.00 85.50 83 PRO A C 1
ATOM 633 O O . PRO A 1 83 ? -18.768 -6.724 16.506 1.00 85.50 83 PRO A O 1
ATOM 636 N N . GLY A 1 84 ? -20.119 -7.848 15.110 1.00 82.00 84 GLY A N 1
ATOM 637 C CA . GLY A 1 84 ? -21.267 -7.866 16.020 1.00 82.00 84 GLY A CA 1
ATOM 638 C C . GLY A 1 84 ? -21.962 -6.514 16.212 1.00 82.00 84 GLY A C 1
ATOM 639 O O . GLY A 1 84 ? -22.674 -6.346 17.197 1.00 82.00 84 GLY A O 1
ATOM 640 N N . GLY A 1 85 ? -21.742 -5.544 15.314 1.00 74.44 85 GLY A N 1
ATOM 641 C CA . GLY A 1 85 ? -22.382 -4.221 15.389 1.00 74.44 85 GLY A CA 1
ATOM 642 C C . GLY A 1 85 ? -21.932 -3.402 16.600 1.00 74.44 85 GLY A C 1
ATOM 643 O O . GLY A 1 85 ? -22.643 -2.506 17.055 1.00 74.44 85 GLY A O 1
ATOM 644 N N . ARG A 1 86 ? -20.768 -3.744 17.160 1.00 82.25 86 ARG A N 1
ATOM 645 C CA . ARG A 1 86 ? -20.213 -3.076 18.332 1.00 82.25 86 ARG A CA 1
ATOM 646 C C . ARG A 1 86 ? -19.578 -1.754 17.928 1.00 82.25 86 ARG A C 1
ATOM 648 O O . ARG A 1 86 ? -19.033 -1.619 16.839 1.00 82.25 86 ARG A O 1
ATOM 655 N N . LYS A 1 87 ? -19.618 -0.795 18.847 1.00 87.06 87 LYS A N 1
ATOM 656 C CA . LYS A 1 87 ? -18.840 0.441 18.756 1.00 87.06 87 LYS A CA 1
ATOM 657 C C . LYS A 1 87 ? -17.509 0.225 19.454 1.00 87.06 87 LYS A C 1
ATOM 659 O O . LYS A 1 87 ? -17.495 -0.303 20.568 1.00 87.06 87 LYS A O 1
ATOM 664 N N . ARG A 1 88 ? -16.413 0.654 18.836 1.00 85.88 88 ARG A N 1
ATOM 665 C CA . ARG A 1 88 ? -15.101 0.714 19.486 1.00 85.88 88 ARG A CA 1
ATOM 666 C C . ARG A 1 88 ? -14.564 2.123 19.334 1.00 85.88 88 ARG A C 1
ATOM 668 O O . ARG A 1 88 ? -14.396 2.605 18.222 1.00 85.88 88 ARG A O 1
ATOM 675 N N . THR A 1 89 ? -14.329 2.781 20.460 1.00 83.06 89 THR A N 1
ATOM 676 C CA . THR A 1 89 ? -13.802 4.140 20.492 1.00 83.06 89 THR A CA 1
ATOM 677 C C . THR A 1 89 ? -12.303 4.114 20.757 1.00 83.06 89 THR A C 1
ATOM 679 O O . THR A 1 89 ? -11.795 3.317 21.546 1.00 83.06 89 THR A O 1
ATOM 682 N N . PHE A 1 90 ? -11.597 5.010 20.082 1.00 85.75 90 PHE A N 1
ATOM 683 C CA . PHE A 1 90 ? -10.171 5.269 20.255 1.00 85.75 90 PHE A CA 1
ATOM 684 C C . PHE A 1 90 ? -10.010 6.748 20.617 1.00 85.75 90 PHE A C 1
ATOM 686 O O . PHE A 1 90 ? -10.887 7.548 20.292 1.00 85.75 90 PHE A O 1
ATOM 693 N N . SER A 1 91 ? -8.909 7.140 21.269 1.00 82.62 91 SER A N 1
ATOM 694 C CA . SER A 1 91 ? -8.718 8.549 21.667 1.00 82.62 91 SER A CA 1
ATOM 695 C C . SER A 1 91 ? -8.696 9.505 20.469 1.00 82.62 91 SER A C 1
ATOM 697 O O . SER A 1 91 ? -9.105 10.654 20.590 1.00 82.62 91 SER A O 1
ATOM 699 N N . SER A 1 92 ? -8.214 9.027 19.320 1.00 81.56 92 SER A N 1
ATOM 700 C CA . SER A 1 92 ? -8.167 9.774 18.056 1.00 81.56 92 SER A CA 1
ATOM 701 C C . SER A 1 92 ? -8.724 8.964 16.884 1.00 81.56 92 SER A C 1
ATOM 703 O O . SER A 1 92 ? -9.358 9.521 15.999 1.00 81.56 92 SER A O 1
ATOM 705 N N . GLY A 1 93 ? -8.511 7.650 16.898 1.00 87.25 93 GLY A N 1
ATOM 706 C CA . GLY A 1 93 ? -8.855 6.725 15.821 1.00 87.25 93 GLY A CA 1
ATOM 707 C C . GLY A 1 93 ? -7.788 5.631 15.726 1.00 87.25 93 GLY A C 1
ATOM 708 O O . GLY A 1 93 ? -6.685 5.818 16.253 1.00 87.25 93 GLY A O 1
ATOM 709 N N . PRO A 1 94 ? -8.096 4.486 15.104 1.00 91.44 94 PRO A N 1
ATOM 710 C CA . PRO A 1 94 ? -7.086 3.505 14.750 1.00 91.44 94 PRO A CA 1
ATOM 711 C C . PRO A 1 94 ? -6.225 4.030 13.592 1.00 91.44 94 PRO A C 1
ATOM 713 O O . PRO A 1 94 ? -6.649 4.888 12.818 1.00 91.44 94 PRO A O 1
ATOM 716 N N . TYR A 1 95 ? -5.009 3.512 13.468 1.00 88.94 95 TYR A N 1
ATOM 717 C CA . TYR A 1 95 ? -4.081 3.847 12.389 1.00 88.94 95 TYR A CA 1
ATOM 718 C C . TYR A 1 95 ? -4.008 2.694 11.400 1.00 88.94 95 TYR A C 1
ATOM 720 O O . TYR A 1 95 ? -3.885 1.548 11.816 1.00 88.94 95 TYR A O 1
ATOM 728 N N . ALA A 1 96 ? -4.032 2.983 10.106 1.00 87.31 96 ALA A N 1
ATOM 729 C CA . ALA A 1 96 ? -3.842 1.985 9.066 1.00 87.31 96 ALA A CA 1
ATOM 730 C C . ALA A 1 96 ? -2.520 2.193 8.332 1.00 87.31 96 ALA A C 1
ATOM 732 O O . ALA A 1 96 ? -2.146 3.319 8.002 1.00 87.31 96 ALA A O 1
ATOM 733 N N . ARG A 1 97 ? -1.838 1.093 8.035 1.00 84.25 97 ARG A N 1
ATOM 734 C CA . ARG A 1 97 ? -0.761 1.026 7.053 1.00 84.25 97 ARG A CA 1
ATOM 735 C C . ARG A 1 97 ? -1.245 0.137 5.932 1.00 84.25 97 ARG A C 1
ATOM 737 O O . ARG A 1 97 ? -1.563 -1.025 6.148 1.00 84.25 97 ARG A O 1
ATOM 744 N N . PHE A 1 98 ? -1.325 0.692 4.741 1.00 78.00 98 PHE A N 1
ATOM 745 C CA . PHE A 1 98 ? -1.803 -0.042 3.585 1.00 78.00 98 PHE A CA 1
ATOM 746 C C . PHE A 1 98 ? -1.094 0.437 2.340 1.00 78.00 98 PHE A C 1
ATOM 748 O O . PHE A 1 98 ? -0.508 1.529 2.306 1.00 78.00 98 PHE A O 1
ATOM 755 N N . VAL A 1 99 ? -1.172 -0.400 1.322 1.00 72.44 99 VAL A N 1
ATOM 756 C CA . VAL A 1 99 ? -0.803 -0.021 -0.024 1.00 72.44 99 VAL A CA 1
ATOM 757 C C . VAL A 1 99 ? -1.876 0.919 -0.561 1.00 72.44 99 VAL A C 1
ATOM 759 O O . VAL A 1 99 ? -3.001 0.503 -0.835 1.00 72.44 99 VAL A O 1
ATOM 762 N N . ALA A 1 100 ? -1.554 2.213 -0.599 1.00 64.38 100 ALA A N 1
ATOM 763 C CA . ALA A 1 100 ? -2.425 3.204 -1.221 1.00 64.38 100 ALA A CA 1
ATOM 764 C C . ALA A 1 100 ? -2.441 2.975 -2.736 1.00 64.38 100 ALA A C 1
ATOM 766 O O . ALA A 1 100 ? -1.435 2.515 -3.279 1.00 64.38 100 ALA A O 1
ATOM 767 N N . ASP A 1 101 ? -3.573 3.285 -3.372 1.00 59.88 101 ASP A N 1
ATOM 768 C CA . ASP A 1 101 ? -3.830 2.981 -4.780 1.00 59.88 101 ASP A CA 1
ATOM 769 C C . ASP A 1 101 ? -2.610 3.326 -5.667 1.00 59.88 101 ASP A C 1
ATOM 771 O O . ASP A 1 101 ? -2.156 4.482 -5.682 1.00 59.88 101 ASP A O 1
ATOM 775 N N . PRO A 1 102 ? -2.044 2.328 -6.375 1.00 52.59 102 PRO A N 1
ATOM 776 C CA . PRO A 1 102 ? -0.916 2.517 -7.276 1.00 52.59 102 PRO A CA 1
ATOM 777 C C . PRO A 1 102 ? -1.215 3.475 -8.446 1.00 52.59 102 PRO A C 1
ATOM 779 O O . PRO A 1 102 ? -0.286 3.968 -9.090 1.00 52.59 102 PRO A O 1
ATOM 782 N N . MET A 1 103 ? -2.483 3.768 -8.744 1.00 49.06 103 MET A N 1
ATOM 783 C CA . MET A 1 103 ? -2.895 4.427 -9.985 1.00 49.06 103 MET A CA 1
ATOM 784 C C . MET A 1 103 ? -2.676 5.938 -10.053 1.00 49.06 103 MET A C 1
ATOM 786 O O . MET A 1 103 ? -3.187 6.585 -10.975 1.00 49.06 103 MET A O 1
ATOM 790 N N . VAL A 1 104 ? -1.875 6.540 -9.168 1.00 54.16 104 VAL A N 1
ATOM 791 C CA . VAL A 1 104 ? -1.480 7.919 -9.444 1.00 54.16 104 VAL A CA 1
ATOM 792 C C . VAL A 1 104 ? -0.525 7.934 -10.632 1.00 54.16 104 VAL A C 1
ATOM 794 O O . VAL A 1 104 ? 0.653 7.600 -10.502 1.00 54.16 104 VAL A O 1
ATOM 797 N N . ALA A 1 105 ? -1.055 8.323 -11.794 1.00 53.12 105 ALA A N 1
ATOM 798 C CA . ALA A 1 105 ? -0.326 8.397 -13.049 1.00 53.12 105 ALA A CA 1
ATOM 799 C C . ALA A 1 105 ? 1.048 9.046 -12.833 1.00 53.12 105 ALA A C 1
ATOM 801 O O . ALA A 1 105 ? 1.152 10.223 -12.465 1.00 53.12 105 ALA A O 1
ATOM 802 N N . ILE A 1 106 ? 2.109 8.265 -13.056 1.00 57.91 106 ILE A N 1
ATOM 803 C CA . ILE A 1 106 ? 3.482 8.741 -12.912 1.00 57.91 106 ILE A CA 1
ATOM 804 C C . ILE A 1 106 ? 3.669 9.876 -13.923 1.00 57.91 106 ILE A C 1
ATOM 806 O O . ILE A 1 106 ? 3.667 9.670 -15.137 1.00 57.91 106 ILE A O 1
ATOM 810 N N . SER A 1 107 ? 3.806 11.096 -13.412 1.00 60.34 107 SER A N 1
ATOM 811 C CA . SER A 1 107 ? 3.959 12.312 -14.207 1.00 60.34 107 SER A CA 1
ATOM 812 C C . SER A 1 107 ? 5.251 13.027 -13.828 1.00 60.34 107 SER A C 1
ATOM 814 O O . SER A 1 107 ? 5.837 12.780 -12.775 1.00 60.34 107 SER A O 1
ATOM 816 N N . VAL A 1 108 ? 5.709 13.958 -14.668 1.00 58.19 108 VAL A N 1
ATOM 817 C CA . VAL A 1 108 ? 6.903 14.774 -14.368 1.00 58.19 108 VAL A CA 1
ATOM 818 C C . VAL A 1 108 ? 6.771 15.570 -13.061 1.00 58.19 108 VAL A C 1
ATOM 820 O O . VAL A 1 108 ? 7.781 15.901 -12.446 1.00 58.19 108 VAL A O 1
ATOM 823 N N . SER A 1 109 ? 5.540 15.851 -12.624 1.00 56.28 109 SER A N 1
ATOM 824 C CA . SER A 1 109 ? 5.219 16.570 -11.388 1.00 56.28 109 SER A CA 1
ATOM 825 C C . SER A 1 109 ? 5.003 15.665 -10.173 1.00 56.28 109 SER A C 1
ATOM 827 O O . SER A 1 109 ? 4.950 16.179 -9.057 1.00 56.28 109 SER A O 1
ATOM 829 N N . GLN A 1 110 ? 4.891 14.344 -10.349 1.00 60.28 110 GLN A N 1
ATOM 830 C CA . GLN A 1 110 ? 4.554 13.426 -9.264 1.00 60.28 110 GLN A CA 1
ATOM 831 C C . GLN A 1 110 ? 5.505 12.233 -9.210 1.00 60.28 110 GLN A C 1
ATOM 833 O O . GLN A 1 110 ? 5.538 11.378 -10.092 1.00 60.28 110 GLN A O 1
ATOM 838 N N . ALA A 1 111 ? 6.303 12.185 -8.141 1.00 59.62 111 ALA A N 1
ATOM 839 C CA . ALA A 1 111 ? 7.260 11.110 -7.940 1.00 59.62 111 ALA A CA 1
ATOM 840 C C . ALA A 1 111 ? 6.544 9.782 -7.616 1.00 59.62 111 ALA A C 1
ATOM 842 O O . ALA A 1 111 ? 5.598 9.784 -6.827 1.00 59.62 111 ALA A O 1
ATOM 843 N N . PRO A 1 112 ? 7.040 8.644 -8.132 1.00 62.44 112 PRO A N 1
ATOM 844 C CA . PRO A 1 112 ? 6.455 7.337 -7.864 1.00 62.44 112 PRO A CA 1
ATOM 845 C C . PRO A 1 112 ? 6.562 6.957 -6.382 1.00 62.44 112 PRO A C 1
ATOM 847 O O . PRO A 1 112 ? 7.619 7.103 -5.746 1.00 62.44 112 PRO A O 1
ATOM 850 N N . LEU A 1 113 ? 5.462 6.430 -5.844 1.00 62.44 113 LEU A N 1
ATOM 851 C CA . LEU A 1 113 ? 5.316 5.980 -4.460 1.00 62.44 113 LEU A CA 1
ATOM 852 C C . LEU A 1 113 ? 5.882 4.559 -4.294 1.00 62.44 113 LEU A C 1
ATOM 854 O O . LEU A 1 113 ? 5.156 3.617 -4.015 1.00 62.44 113 LEU A O 1
ATOM 858 N N . LEU A 1 114 ? 7.194 4.409 -4.506 1.00 61.78 114 LEU A N 1
ATOM 859 C CA . LEU A 1 114 ? 7.943 3.203 -4.130 1.00 61.78 114 LEU A CA 1
ATOM 860 C C . LEU A 1 114 ? 8.812 3.482 -2.903 1.00 61.78 114 LEU A C 1
ATOM 862 O O . LEU A 1 114 ? 9.625 4.425 -2.900 1.00 61.78 114 LEU A O 1
ATOM 866 N N . PHE A 1 115 ? 8.671 2.626 -1.897 1.00 60.34 115 PHE A N 1
ATOM 867 C CA . PHE A 1 115 ? 9.555 2.487 -0.747 1.00 60.34 115 PHE A CA 1
ATOM 868 C C . PHE A 1 115 ? 10.315 1.168 -0.883 1.00 60.34 115 PHE A C 1
ATOM 870 O O . PHE A 1 115 ? 9.704 0.203 -1.290 1.00 60.34 115 PHE A O 1
ATOM 877 N N . PRO A 1 116 ? 11.623 1.080 -0.587 1.00 60.28 116 PRO A N 1
ATOM 878 C CA . PRO A 1 116 ? 12.534 2.175 -0.274 1.00 60.28 116 PRO A CA 1
ATOM 879 C C . PRO A 1 116 ? 12.772 3.079 -1.494 1.00 60.28 116 PRO A C 1
ATOM 881 O O . PRO A 1 116 ? 12.687 2.636 -2.634 1.00 60.28 116 PRO A O 1
ATOM 884 N N . LYS A 1 117 ? 13.180 4.342 -1.278 1.00 63.09 117 LYS A N 1
ATOM 885 C CA . LYS A 1 117 ? 13.437 5.314 -2.371 1.00 63.09 117 LYS A CA 1
ATOM 886 C C . LYS A 1 117 ? 14.373 4.783 -3.470 1.00 63.09 117 LYS A C 1
ATOM 888 O O . LYS A 1 117 ? 14.279 5.218 -4.611 1.00 63.09 117 LYS A O 1
ATOM 893 N N . LYS A 1 118 ? 15.261 3.841 -3.132 1.00 64.81 118 LYS A N 1
ATOM 894 C CA . LYS A 1 118 ? 16.176 3.174 -4.071 1.00 64.81 118 LYS A CA 1
ATOM 895 C C . LYS A 1 118 ? 15.449 2.313 -5.116 1.00 64.81 118 LYS A C 1
ATOM 897 O O . LYS A 1 118 ? 15.929 2.236 -6.240 1.00 64.81 118 LYS A O 1
ATOM 902 N N . ALA A 1 119 ? 14.285 1.743 -4.791 1.00 67.44 119 ALA A N 1
ATOM 903 C CA . ALA A 1 119 ? 13.475 0.949 -5.720 1.00 67.44 119 ALA A CA 1
ATOM 904 C C . ALA A 1 119 ? 12.979 1.768 -6.925 1.00 67.44 119 ALA A C 1
ATOM 906 O O . ALA A 1 119 ? 12.791 1.230 -8.009 1.00 67.44 119 ALA A O 1
ATOM 907 N N . ARG A 1 120 ? 12.886 3.097 -6.790 1.00 72.44 120 ARG A N 1
ATOM 908 C CA . ARG A 1 120 ? 12.506 4.009 -7.883 1.00 72.44 120 ARG A CA 1
ATOM 909 C C . ARG A 1 120 ? 13.483 3.977 -9.062 1.00 72.44 120 ARG A C 1
ATOM 911 O O . ARG A 1 120 ? 13.093 4.309 -10.176 1.00 72.44 120 ARG A O 1
ATOM 918 N N . LEU A 1 121 ? 14.736 3.566 -8.841 1.00 76.50 121 LEU A N 1
ATOM 919 C CA . LEU A 1 121 ? 15.732 3.429 -9.907 1.00 76.50 121 LEU A CA 1
ATOM 920 C C . LEU A 1 121 ? 15.361 2.317 -10.904 1.00 76.50 121 LEU A C 1
ATOM 922 O O . LEU A 1 121 ? 15.673 2.431 -12.087 1.00 76.50 121 LEU A O 1
ATOM 926 N N . LEU A 1 122 ? 14.647 1.281 -10.455 1.00 76.75 122 LEU A N 1
ATOM 927 C CA . LEU A 1 122 ? 14.184 0.192 -11.318 1.00 76.75 122 LEU A CA 1
ATOM 928 C C . LEU A 1 122 ? 13.229 0.689 -12.408 1.00 76.75 122 LEU A C 1
ATOM 930 O O . LEU A 1 122 ? 13.328 0.251 -13.552 1.00 76.75 122 LEU A O 1
ATOM 934 N N . LEU A 1 123 ? 12.384 1.670 -12.077 1.00 76.31 123 LEU A N 1
ATOM 935 C CA . LEU A 1 123 ? 11.480 2.315 -13.033 1.00 76.31 123 LEU A CA 1
ATOM 936 C C . LEU A 1 123 ? 12.254 2.979 -14.179 1.00 76.31 123 LEU A C 1
ATOM 938 O O . LEU A 1 123 ? 11.833 2.943 -15.332 1.00 76.31 123 LEU A O 1
ATOM 942 N N . VAL A 1 124 ? 13.416 3.565 -13.873 1.00 81.62 124 VAL A N 1
ATOM 943 C CA . VAL A 1 124 ? 14.285 4.194 -14.876 1.00 81.62 124 VAL A CA 1
ATOM 944 C C . VAL A 1 124 ? 14.894 3.137 -15.794 1.00 81.62 124 VAL A C 1
ATOM 946 O O . VAL A 1 124 ? 14.887 3.319 -17.009 1.00 81.62 124 VAL A O 1
ATOM 949 N N . TYR A 1 125 ? 15.386 2.021 -15.250 1.00 82.62 125 TYR A N 1
ATOM 950 C CA . TYR A 1 125 ? 15.971 0.961 -16.076 1.00 82.62 125 TYR A CA 1
ATOM 951 C C . TYR A 1 125 ? 14.950 0.287 -16.987 1.00 82.62 125 TYR A C 1
ATOM 953 O O . TYR A 1 125 ? 15.263 0.066 -18.154 1.00 82.62 125 TYR A O 1
ATOM 961 N N . LYS A 1 126 ? 13.725 0.046 -16.511 1.00 81.44 126 LYS A N 1
ATOM 962 C CA . LYS A 1 126 ? 12.665 -0.520 -17.353 1.00 81.44 126 LYS A CA 1
ATOM 963 C C . LYS A 1 126 ? 12.208 0.449 -18.444 1.00 81.44 126 LYS A C 1
ATOM 965 O O . LYS A 1 126 ? 12.025 0.054 -19.592 1.00 81.44 126 LYS A O 1
ATOM 970 N N . ALA A 1 127 ? 12.118 1.742 -18.131 1.00 79.12 127 ALA A N 1
ATOM 971 C CA . ALA A 1 127 ? 11.837 2.760 -19.139 1.00 79.12 127 ALA A CA 1
ATOM 972 C C . ALA A 1 127 ? 12.930 2.839 -20.222 1.00 79.12 127 ALA A C 1
ATOM 974 O O . ALA A 1 127 ? 12.619 3.063 -21.393 1.00 79.12 127 ALA A O 1
ATOM 975 N N . LEU A 1 128 ? 14.201 2.650 -19.848 1.00 82.12 128 LEU A N 1
ATOM 976 C CA . LEU A 1 128 ? 15.331 2.619 -20.782 1.00 82.12 128 LEU A CA 1
ATOM 977 C C . LEU A 1 128 ? 15.380 1.331 -21.609 1.00 82.12 128 LEU A C 1
ATOM 979 O O . LEU A 1 128 ? 15.684 1.400 -22.797 1.00 82.12 128 LEU A O 1
ATOM 983 N N . GLU A 1 129 ? 15.033 0.186 -21.021 1.00 84.25 129 GLU A N 1
ATOM 984 C CA . GLU A 1 129 ? 14.840 -1.082 -21.734 1.00 84.25 129 GLU A CA 1
ATOM 985 C C . GLU A 1 129 ? 13.785 -0.928 -22.832 1.00 84.25 129 GLU A C 1
ATOM 987 O O . GLU A 1 129 ? 14.070 -1.188 -24.000 1.00 84.25 129 GLU A O 1
ATOM 992 N N . GLN A 1 130 ? 12.601 -0.411 -22.491 1.00 82.69 130 GLN A N 1
ATOM 993 C CA . GLN A 1 130 ? 11.543 -0.187 -23.475 1.00 82.69 130 GLN A CA 1
ATOM 994 C C . GLN A 1 130 ? 11.926 0.834 -24.543 1.00 82.69 130 GLN A C 1
ATOM 996 O O . GLN A 1 130 ? 11.553 0.684 -25.704 1.00 82.69 130 GLN A O 1
ATOM 1001 N N . TRP A 1 131 ? 12.659 1.888 -24.176 1.00 81.94 131 TRP A N 1
ATOM 1002 C CA . TRP A 1 131 ? 13.172 2.840 -25.157 1.00 81.94 131 TRP A CA 1
ATOM 1003 C C . TRP A 1 131 ? 14.172 2.176 -26.113 1.00 81.94 131 TRP A C 1
ATOM 1005 O O . TRP A 1 131 ? 14.069 2.370 -27.323 1.00 81.94 131 TRP A O 1
ATOM 1015 N N . ALA A 1 132 ? 15.088 1.354 -25.597 1.00 83.62 132 ALA A N 1
ATOM 1016 C CA . ALA A 1 132 ? 16.062 0.623 -26.401 1.00 83.62 132 ALA A CA 1
ATOM 1017 C C . ALA A 1 132 ? 15.401 -0.443 -27.293 1.00 83.62 132 ALA A C 1
ATOM 1019 O O . ALA A 1 132 ? 15.868 -0.669 -28.405 1.00 83.62 132 ALA A O 1
ATOM 1020 N N . ALA A 1 133 ? 14.288 -1.045 -26.862 1.00 83.44 133 ALA A N 1
ATOM 1021 C CA . ALA A 1 133 ? 13.535 -2.029 -27.645 1.00 83.44 133 ALA A CA 1
ATOM 1022 C C . ALA A 1 133 ? 12.796 -1.428 -28.854 1.00 83.44 133 ALA A C 1
ATOM 1024 O O . ALA A 1 133 ? 12.355 -2.163 -29.739 1.00 83.44 133 ALA A O 1
ATOM 1025 N N . ARG A 1 134 ? 12.663 -0.095 -28.930 1.00 82.75 134 ARG A N 1
ATOM 1026 C CA . ARG A 1 134 ? 12.002 0.568 -30.060 1.00 82.75 134 ARG A CA 1
ATOM 1027 C C . ARG A 1 134 ? 12.856 0.477 -31.333 1.00 82.75 134 ARG A C 1
ATOM 1029 O O . ARG A 1 134 ? 14.061 0.740 -31.281 1.00 82.75 134 ARG A O 1
ATOM 1036 N N . PRO A 1 135 ? 12.245 0.195 -32.499 1.00 72.62 135 PRO A N 1
ATOM 1037 C CA . PRO A 1 135 ? 12.942 0.242 -33.781 1.00 72.62 135 PRO A CA 1
ATOM 1038 C C . PRO A 1 135 ? 13.602 1.612 -34.001 1.00 72.62 135 PRO A C 1
ATOM 1040 O O . PRO A 1 135 ? 12.957 2.645 -33.838 1.00 72.62 135 PRO A O 1
ATOM 1043 N N . GLY A 1 136 ? 14.887 1.626 -34.367 1.00 73.25 136 GLY A N 1
ATOM 1044 C CA . GLY A 1 136 ? 15.642 2.862 -34.621 1.00 73.25 136 GLY A CA 1
ATOM 1045 C C . GLY A 1 136 ? 16.314 3.503 -33.398 1.00 73.25 136 GLY A C 1
ATOM 1046 O O . GLY A 1 136 ? 16.944 4.545 -33.546 1.00 73.25 136 GLY A O 1
ATOM 1047 N N . SER A 1 137 ? 16.242 2.888 -32.211 1.00 73.62 137 SER A N 1
ATOM 1048 C CA . SER A 1 137 ? 16.922 3.371 -30.991 1.00 73.62 137 SER A CA 1
ATOM 1049 C C . SER A 1 137 ? 18.459 3.282 -31.053 1.00 73.62 137 SER A C 1
ATOM 1051 O O . SER A 1 137 ? 19.156 3.972 -30.310 1.00 73.62 137 SER A O 1
ATOM 1053 N N . GLY A 1 138 ? 18.997 2.390 -31.896 1.00 70.56 138 GLY A N 1
ATOM 1054 C CA . GLY A 1 138 ? 20.435 2.116 -32.012 1.00 70.56 138 GLY A CA 1
ATOM 1055 C C . GLY A 1 138 ? 21.078 1.498 -30.762 1.00 70.56 138 GLY A C 1
ATOM 1056 O O . GLY A 1 138 ? 22.298 1.362 -30.718 1.00 70.56 138 GLY A O 1
ATOM 1057 N N . SER A 1 139 ? 20.287 1.129 -29.750 1.00 75.88 139 SER A N 1
ATOM 1058 C CA . SER A 1 139 ? 20.762 0.632 -28.453 1.00 75.88 139 SER A CA 1
ATOM 1059 C C . SER A 1 139 ? 20.267 -0.789 -28.186 1.00 75.88 139 SER A C 1
ATOM 1061 O O . SER A 1 139 ? 19.157 -1.140 -28.570 1.00 75.88 139 SER A O 1
ATOM 1063 N N . SER A 1 140 ? 21.072 -1.609 -27.502 1.00 81.69 140 SER A N 1
ATOM 1064 C CA . SER A 1 140 ? 20.678 -2.977 -27.133 1.00 81.69 140 SER A CA 1
ATOM 1065 C C . SER A 1 140 ? 19.817 -2.993 -25.855 1.00 81.69 140 SER A C 1
ATOM 1067 O O . SER A 1 140 ? 20.295 -2.520 -24.817 1.00 81.69 140 SER A O 1
ATOM 1069 N N . PRO A 1 141 ? 18.592 -3.560 -25.881 1.00 83.88 141 PRO A N 1
ATOM 1070 C CA . PRO A 1 141 ? 17.738 -3.710 -24.693 1.00 83.88 141 PRO A CA 1
ATOM 1071 C C . PRO A 1 141 ? 18.386 -4.548 -23.586 1.00 83.88 141 PRO A C 1
ATOM 1073 O O . PRO A 1 141 ? 18.294 -4.205 -22.407 1.00 83.88 141 PRO A O 1
ATOM 1076 N N . THR A 1 142 ? 19.147 -5.578 -23.972 1.00 86.12 142 THR A N 1
ATOM 1077 C CA . THR A 1 142 ? 19.782 -6.545 -23.062 1.00 86.12 142 THR A CA 1
ATOM 1078 C C . THR A 1 142 ? 20.711 -5.886 -22.036 1.00 86.12 142 THR A C 1
ATOM 1080 O O . THR A 1 142 ? 20.873 -6.377 -20.917 1.00 86.12 142 THR A O 1
ATOM 1083 N N . TYR A 1 143 ? 21.315 -4.740 -22.375 1.00 84.56 143 TYR A N 1
ATOM 1084 C CA . TYR A 1 143 ? 22.142 -3.983 -21.431 1.00 84.56 143 TYR A CA 1
ATOM 1085 C C . TYR A 1 143 ? 21.324 -3.464 -20.237 1.00 84.56 143 TYR A C 1
ATOM 1087 O O . TYR A 1 143 ? 21.761 -3.558 -19.086 1.00 84.56 143 TYR A O 1
ATOM 1095 N N . TRP A 1 144 ? 20.134 -2.923 -20.504 1.00 83.56 144 TRP A N 1
ATOM 1096 C CA . TRP A 1 144 ? 19.263 -2.339 -19.486 1.00 83.56 144 TRP A CA 1
ATOM 1097 C C . TRP A 1 144 ? 18.539 -3.411 -18.672 1.00 83.56 144 TRP A C 1
ATOM 1099 O O . TRP A 1 144 ? 18.445 -3.271 -17.453 1.00 83.56 144 TRP A O 1
ATOM 1109 N N . GLU A 1 145 ? 18.160 -4.527 -19.298 1.00 85.88 145 GLU A N 1
ATOM 1110 C CA . GLU A 1 145 ? 17.620 -5.714 -18.614 1.00 85.88 145 GLU A CA 1
ATOM 1111 C C . GLU A 1 145 ? 18.596 -6.267 -17.564 1.00 85.88 145 GLU A C 1
ATOM 1113 O O . GLU A 1 145 ? 18.218 -6.562 -16.425 1.00 85.88 145 GLU A O 1
ATOM 1118 N N . SER A 1 146 ? 19.885 -6.362 -17.913 1.00 84.69 146 SER A N 1
ATOM 1119 C CA . SER A 1 146 ? 20.924 -6.830 -16.990 1.00 84.69 146 SER A CA 1
ATOM 1120 C C . SER A 1 146 ? 21.076 -5.897 -15.781 1.00 84.69 146 SER A C 1
ATOM 1122 O O . SER A 1 146 ? 21.207 -6.354 -14.641 1.00 84.69 146 SER A O 1
ATOM 1124 N N . ARG A 1 147 ? 21.001 -4.576 -16.001 1.00 85.31 147 ARG A N 1
ATOM 1125 C CA . ARG A 1 147 ? 21.031 -3.567 -14.928 1.00 85.31 147 ARG A CA 1
ATOM 1126 C C . ARG A 1 147 ? 19.800 -3.644 -14.030 1.00 85.31 147 ARG A C 1
ATOM 1128 O O . ARG A 1 147 ? 19.961 -3.617 -12.811 1.00 85.31 147 ARG A O 1
ATOM 1135 N N . TYR A 1 148 ? 18.614 -3.781 -14.623 1.00 84.69 148 TYR A N 1
ATOM 1136 C CA . TYR A 1 148 ? 17.359 -3.964 -13.898 1.00 84.69 148 TYR A CA 1
ATOM 1137 C C . TYR A 1 148 ? 17.437 -5.194 -12.988 1.00 84.69 148 TYR A C 1
ATOM 1139 O O . TYR A 1 148 ? 17.271 -5.079 -11.777 1.00 84.69 148 TYR A O 1
ATOM 1147 N N . THR A 1 149 ? 17.815 -6.345 -13.547 1.00 83.56 149 THR A N 1
ATOM 1148 C CA . THR A 1 149 ? 17.919 -7.614 -12.810 1.00 83.56 149 THR A CA 1
ATOM 1149 C C . THR A 1 149 ? 18.935 -7.531 -11.670 1.00 83.56 149 THR A C 1
ATOM 1151 O O . THR A 1 149 ? 18.687 -8.009 -10.563 1.00 83.56 149 THR A O 1
ATOM 1154 N N . LYS A 1 150 ? 20.084 -6.885 -11.904 1.00 85.94 150 LYS A N 1
ATOM 1155 C CA . LYS A 1 150 ? 21.121 -6.708 -10.882 1.00 85.94 150 LYS A CA 1
ATOM 1156 C C . LYS A 1 150 ? 20.632 -5.878 -9.694 1.00 85.94 150 LYS A C 1
ATOM 1158 O O . LYS A 1 150 ? 20.860 -6.273 -8.550 1.00 85.94 150 LYS A O 1
ATOM 1163 N N . GLU A 1 151 ? 19.998 -4.735 -9.944 1.00 80.75 151 GLU A N 1
ATOM 1164 C CA . GLU A 1 151 ? 19.492 -3.887 -8.858 1.00 80.75 151 GLU A CA 1
ATOM 1165 C C . GLU A 1 151 ? 18.269 -4.497 -8.170 1.00 80.75 151 GLU A C 1
ATOM 1167 O O . GLU A 1 151 ? 18.131 -4.362 -6.955 1.00 80.75 151 GLU A O 1
ATOM 1172 N N . LEU A 1 152 ? 17.435 -5.239 -8.902 1.00 81.44 152 LEU A N 1
ATOM 1173 C CA . LEU A 1 152 ? 16.326 -5.993 -8.327 1.00 81.44 152 LEU A CA 1
ATOM 1174 C C . LEU A 1 152 ? 16.836 -7.041 -7.326 1.00 81.44 152 LEU A C 1
ATOM 1176 O O . LEU A 1 152 ? 16.417 -7.047 -6.170 1.00 81.44 152 LEU A O 1
ATOM 1180 N N . ASN A 1 153 ? 17.831 -7.843 -7.717 1.00 80.56 153 ASN A N 1
ATOM 1181 C CA . ASN A 1 153 ? 18.460 -8.821 -6.825 1.00 80.56 153 ASN A CA 1
ATOM 1182 C C . ASN A 1 153 ? 19.114 -8.162 -5.604 1.00 80.56 153 ASN A C 1
ATOM 1184 O O . ASN A 1 153 ? 19.023 -8.676 -4.491 1.00 80.56 153 ASN A O 1
ATOM 1188 N N . ARG A 1 154 ? 19.740 -6.994 -5.785 1.00 79.25 154 ARG A N 1
ATOM 1189 C CA . ARG A 1 154 ? 20.321 -6.230 -4.676 1.00 79.25 154 ARG A CA 1
ATOM 1190 C C . ARG A 1 154 ? 19.258 -5.759 -3.683 1.00 79.25 154 ARG A C 1
ATOM 1192 O O . ARG A 1 154 ? 19.497 -5.795 -2.476 1.00 79.25 154 ARG A O 1
ATOM 1199 N N . LEU A 1 155 ? 18.112 -5.298 -4.181 1.00 72.75 155 LEU A N 1
ATOM 1200 C CA . LEU A 1 155 ? 16.984 -4.899 -3.344 1.00 72.75 155 LEU A CA 1
ATOM 1201 C C . LEU A 1 155 ? 16.423 -6.100 -2.583 1.00 72.75 155 LEU A C 1
ATOM 1203 O O . LEU A 1 155 ? 16.217 -5.979 -1.378 1.00 72.75 155 LEU A O 1
ATOM 1207 N N . TYR A 1 156 ? 16.293 -7.263 -3.227 1.00 69.88 156 TYR A N 1
ATOM 1208 C CA . TYR A 1 156 ? 15.892 -8.497 -2.547 1.00 69.88 156 TYR A CA 1
ATOM 1209 C C . TYR A 1 156 ? 16.805 -8.852 -1.382 1.00 69.88 156 TYR A C 1
ATOM 1211 O O . TYR A 1 156 ? 16.318 -9.066 -0.274 1.00 69.88 156 TYR A O 1
ATOM 1219 N N . SER A 1 157 ? 18.124 -8.852 -1.590 1.00 68.38 157 SER A N 1
ATOM 1220 C CA . SER A 1 157 ? 19.072 -9.154 -0.512 1.00 68.38 157 SER A CA 1
ATOM 1221 C C . SER A 1 157 ? 19.005 -8.135 0.631 1.00 68.38 157 SER A C 1
ATOM 1223 O O . SER A 1 157 ? 19.185 -8.487 1.796 1.00 68.38 157 SER A O 1
ATOM 1225 N N . ALA A 1 158 ? 18.742 -6.863 0.324 1.00 65.00 158 ALA A N 1
ATOM 1226 C CA . ALA A 1 158 ? 18.615 -5.824 1.342 1.00 65.00 158 ALA A CA 1
ATOM 1227 C C . ALA A 1 158 ? 17.330 -5.978 2.175 1.00 65.00 158 ALA A C 1
ATOM 1229 O O . ALA A 1 158 ? 17.369 -5.806 3.393 1.00 65.00 158 ALA A O 1
ATOM 1230 N N . LEU A 1 159 ? 16.213 -6.328 1.533 1.00 59.81 159 LEU A N 1
ATOM 1231 C CA . LEU A 1 159 ? 14.918 -6.496 2.195 1.00 59.81 159 LEU A CA 1
ATOM 1232 C C . LEU A 1 159 ? 14.879 -7.753 3.054 1.00 59.81 159 LEU A C 1
ATOM 1234 O O . LEU A 1 159 ? 14.457 -7.677 4.207 1.00 59.81 159 LEU A O 1
ATOM 1238 N N . SER A 1 160 ? 15.380 -8.879 2.536 1.00 54.81 160 SER A N 1
ATOM 1239 C CA . SER A 1 160 ? 15.473 -10.118 3.314 1.00 54.81 160 SER A CA 1
ATOM 1240 C C . SER A 1 160 ? 16.304 -9.910 4.581 1.00 54.81 160 SER A C 1
ATOM 1242 O O . SER A 1 160 ? 15.912 -10.349 5.657 1.00 54.81 160 SER A O 1
ATOM 1244 N N . THR A 1 161 ? 17.392 -9.139 4.494 1.00 50.84 161 THR A N 1
ATOM 1245 C CA . THR A 1 161 ? 18.213 -8.781 5.657 1.00 50.84 161 THR A CA 1
ATOM 1246 C C . THR A 1 161 ? 17.444 -7.909 6.656 1.00 50.84 161 THR A C 1
ATOM 1248 O O . THR A 1 161 ? 17.533 -8.145 7.858 1.00 50.84 161 THR A O 1
ATOM 1251 N N . SER A 1 162 ? 16.653 -6.928 6.201 1.00 45.66 162 SER A N 1
ATOM 1252 C CA . SER A 1 162 ? 15.860 -6.084 7.110 1.00 45.66 162 SER A CA 1
ATOM 1253 C C . SER A 1 162 ? 14.737 -6.844 7.824 1.00 45.66 162 SER A C 1
ATOM 1255 O O . SER A 1 162 ? 14.581 -6.672 9.032 1.00 45.66 162 SER A O 1
ATOM 1257 N N . TYR A 1 163 ? 14.021 -7.728 7.122 1.00 43.62 163 TYR A N 1
ATOM 1258 C CA . TYR A 1 163 ? 12.973 -8.562 7.718 1.00 43.62 163 TYR A CA 1
ATOM 1259 C C . TYR A 1 163 ? 13.556 -9.605 8.681 1.00 43.62 163 TYR A C 1
ATOM 1261 O O . TYR A 1 163 ? 13.031 -9.791 9.778 1.00 43.62 163 TYR A O 1
ATOM 1269 N N . ASN A 1 164 ? 14.698 -10.213 8.336 1.00 41.09 164 ASN A N 1
ATOM 1270 C CA . ASN A 1 164 ? 15.390 -11.149 9.223 1.00 41.09 164 ASN A CA 1
ATOM 1271 C C . ASN A 1 164 ? 15.925 -10.466 10.489 1.00 41.09 164 ASN A C 1
ATOM 1273 O O . ASN A 1 164 ? 15.864 -11.055 11.562 1.00 41.09 164 ASN A O 1
ATOM 1277 N N . MET A 1 165 ? 16.415 -9.223 10.407 1.00 37.81 165 MET A N 1
ATOM 1278 C CA . MET A 1 165 ? 16.875 -8.489 11.593 1.00 37.81 165 MET A CA 1
ATOM 1279 C C . MET A 1 165 ? 15.723 -7.998 12.480 1.00 37.81 165 MET A C 1
ATOM 1281 O O . MET A 1 165 ? 15.854 -8.060 13.699 1.00 37.81 165 MET A O 1
ATOM 1285 N N . GLN A 1 166 ? 14.595 -7.554 11.909 1.00 40.09 166 GLN A N 1
ATOM 1286 C CA . GLN A 1 166 ? 13.410 -7.180 12.698 1.00 40.09 166 GLN A CA 1
ATOM 1287 C C . GLN A 1 166 ? 12.786 -8.400 13.388 1.00 40.09 166 GLN A C 1
ATOM 1289 O O . GLN A 1 166 ? 12.483 -8.338 14.578 1.00 40.09 166 GLN A O 1
ATOM 1294 N N . GLY A 1 167 ? 12.696 -9.538 12.689 1.00 39.06 167 GLY A N 1
ATOM 1295 C CA . GLY A 1 167 ? 12.266 -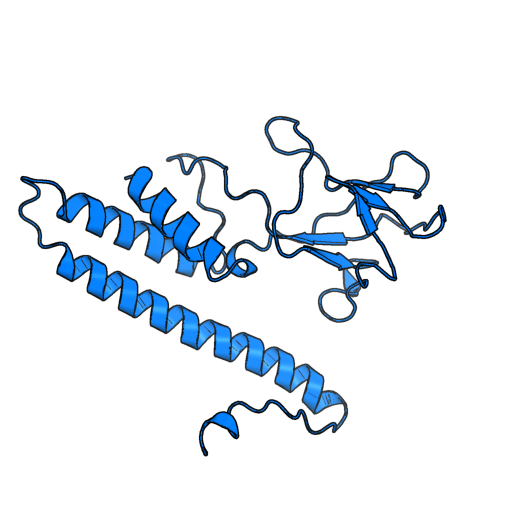10.804 13.285 1.00 39.06 167 GLY A CA 1
ATOM 1296 C C . GLY A 1 167 ? 13.229 -11.310 14.365 1.00 39.06 167 GLY A C 1
ATOM 1297 O O . GLY A 1 167 ? 12.788 -11.715 15.434 1.00 39.06 167 GLY A O 1
ATOM 1298 N N . ALA A 1 168 ? 14.545 -11.225 14.140 1.00 35.72 168 ALA A N 1
ATOM 1299 C CA . ALA A 1 168 ? 15.551 -11.666 15.109 1.00 35.72 168 ALA A CA 1
ATOM 1300 C C . ALA A 1 168 ? 15.613 -10.790 16.373 1.00 35.72 168 ALA A C 1
ATOM 1302 O O . ALA A 1 168 ? 15.886 -11.309 17.455 1.00 35.72 168 ALA A O 1
ATOM 1303 N N . GLN A 1 169 ? 15.346 -9.484 16.267 1.00 42.59 169 GLN A N 1
ATOM 1304 C CA . GLN A 1 169 ? 15.287 -8.596 17.434 1.00 42.59 169 GLN A CA 1
ATOM 1305 C C . GLN A 1 169 ? 14.019 -8.809 18.273 1.00 42.59 169 GLN A C 1
ATOM 1307 O O . GLN A 1 169 ? 14.104 -8.743 19.498 1.00 42.59 169 GLN A O 1
ATOM 1312 N N . ALA A 1 170 ? 12.881 -9.133 17.649 1.00 42.12 170 ALA A N 1
ATOM 1313 C CA . ALA A 1 170 ? 11.660 -9.511 18.365 1.00 42.12 170 ALA A CA 1
ATOM 1314 C C . ALA A 1 170 ? 11.766 -10.913 19.005 1.00 42.12 170 ALA A C 1
ATOM 1316 O O . ALA A 1 170 ? 11.342 -11.114 20.140 1.00 42.12 170 ALA A O 1
ATOM 1317 N N . ALA A 1 171 ? 12.399 -11.865 18.313 1.00 39.06 171 ALA A N 1
ATOM 1318 C CA . ALA A 1 171 ? 12.637 -13.234 18.777 1.00 39.06 171 ALA A CA 1
ATOM 1319 C C . ALA A 1 171 ? 13.629 -13.330 1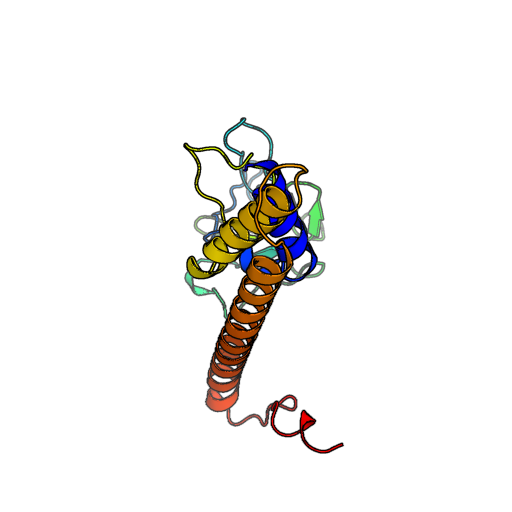9.949 1.00 39.06 171 ALA A C 1
ATOM 1321 O O . ALA A 1 171 ? 13.410 -14.046 20.926 1.00 39.06 171 ALA A O 1
ATOM 1322 N N . GLY A 1 172 ? 14.742 -12.595 19.855 1.00 39.34 172 GLY A N 1
ATOM 1323 C CA . GLY A 1 172 ? 15.832 -12.648 20.829 1.00 39.34 172 GLY A CA 1
ATOM 1324 C C . GLY A 1 172 ? 15.519 -11.971 22.164 1.00 39.34 172 GLY A C 1
ATOM 1325 O O . GLY A 1 172 ? 16.225 -12.212 23.140 1.00 39.34 172 GLY A O 1
ATOM 1326 N N . ALA A 1 173 ? 14.465 -11.152 22.233 1.00 44.66 173 ALA A N 1
ATOM 1327 C CA . ALA A 1 173 ? 14.070 -10.462 23.459 1.00 44.66 173 ALA A CA 1
ATOM 1328 C C . ALA A 1 173 ? 13.471 -11.405 24.522 1.00 44.66 173 ALA A C 1
ATOM 1330 O O . ALA A 1 173 ? 13.593 -11.120 25.711 1.00 44.66 173 ALA A O 1
ATOM 1331 N N . ASN A 1 174 ? 12.885 -12.539 24.112 1.00 43.53 174 ASN A N 1
ATOM 1332 C CA . ASN A 1 174 ? 12.162 -13.457 25.006 1.00 43.53 174 ASN A CA 1
ATOM 1333 C C . ASN A 1 174 ? 12.787 -14.859 25.125 1.00 43.53 174 ASN A C 1
ATOM 1335 O O . ASN A 1 174 ? 12.223 -15.724 25.788 1.00 43.53 174 ASN A O 1
ATOM 1339 N N . GLY A 1 175 ? 13.949 -15.107 24.508 1.00 43.19 175 GLY A N 1
ATOM 1340 C CA . GLY A 1 175 ? 14.613 -16.417 24.569 1.00 43.19 175 GLY A CA 1
ATOM 1341 C C . GLY A 1 175 ? 13.867 -17.550 23.850 1.00 43.19 175 GLY A C 1
ATOM 1342 O O . GLY A 1 175 ? 14.187 -18.718 24.065 1.00 43.19 175 GLY A O 1
ATOM 1343 N N . GLU A 1 176 ? 12.892 -17.232 22.996 1.00 42.25 176 GLU A N 1
ATOM 1344 C CA . GLU A 1 176 ? 12.162 -18.225 22.209 1.00 42.25 176 GLU A CA 1
ATOM 1345 C C . GLU A 1 176 ? 12.931 -18.542 20.921 1.00 42.25 176 GLU A C 1
ATOM 1347 O O . GLU A 1 176 ? 13.245 -17.661 20.118 1.00 42.25 176 GLU A O 1
ATOM 1352 N N . ALA A 1 177 ? 13.259 -19.822 20.730 1.00 39.81 177 ALA A N 1
ATOM 1353 C CA . ALA A 1 177 ? 13.872 -20.307 19.503 1.00 39.81 177 ALA A CA 1
ATOM 1354 C C . ALA A 1 177 ? 12.873 -20.159 18.349 1.00 39.81 177 ALA A C 1
ATOM 1356 O O . ALA A 1 177 ? 11.884 -20.887 18.254 1.00 39.81 177 ALA A O 1
ATOM 1357 N N . VAL A 1 178 ? 13.134 -19.194 17.474 1.00 44.81 178 VAL A N 1
ATOM 1358 C CA . VAL A 1 178 ? 12.319 -18.950 16.292 1.00 44.81 178 VAL A CA 1
ATOM 1359 C C . VAL A 1 178 ? 12.639 -19.985 15.217 1.00 44.81 178 VAL A C 1
ATOM 1361 O O . VAL A 1 178 ? 13.759 -20.091 14.738 1.00 44.81 178 VAL A O 1
ATOM 1364 N N . TRP A 1 179 ? 11.630 -20.769 14.844 1.00 40.50 179 TRP A N 1
ATOM 1365 C CA . TRP A 1 179 ? 11.733 -21.952 13.979 1.00 40.50 179 TRP A CA 1
ATOM 1366 C C . TRP A 1 179 ? 12.006 -21.651 12.493 1.00 40.50 179 TRP A C 1
ATOM 1368 O O . TRP A 1 179 ? 12.075 -22.578 11.691 1.00 40.50 179 TRP A O 1
ATOM 1378 N N . TYR A 1 180 ? 12.149 -20.378 12.110 1.00 40.88 180 TYR A N 1
ATOM 1379 C CA . TYR A 1 180 ? 12.408 -19.950 10.731 1.00 40.88 180 TYR A CA 1
ATOM 1380 C C . TYR A 1 180 ? 13.754 -19.218 10.580 1.00 40.88 180 TYR A C 1
ATOM 1382 O O . TYR A 1 180 ? 13.863 -18.237 9.850 1.00 40.88 180 TYR A O 1
ATOM 1390 N N . TYR A 1 181 ? 14.828 -19.654 11.241 1.00 36.09 181 TYR A N 1
ATOM 1391 C CA . TYR A 1 181 ? 16.147 -19.134 10.867 1.00 36.09 181 TYR A CA 1
ATOM 1392 C C . TYR A 1 181 ? 16.473 -19.531 9.419 1.00 36.09 181 TYR A C 1
ATOM 1394 O O . TYR A 1 181 ? 16.448 -20.703 9.050 1.00 36.09 181 TYR A O 1
ATOM 1402 N N . SER A 1 182 ? 16.831 -18.554 8.578 1.00 41.44 182 SER A N 1
ATOM 1403 C CA . SER A 1 182 ? 17.221 -18.809 7.182 1.00 41.44 182 SER A CA 1
ATOM 1404 C C . SER A 1 182 ? 18.501 -19.648 7.046 1.00 41.44 182 SER A C 1
ATOM 1406 O O . SER A 1 182 ? 18.841 -20.050 5.938 1.00 41.44 182 SER A O 1
ATOM 1408 N N . SER A 1 183 ? 19.229 -19.897 8.142 1.00 40.03 183 SER A N 1
ATOM 1409 C CA . SER A 1 183 ? 20.352 -20.840 8.177 1.00 40.03 183 SER A CA 1
ATOM 1410 C C . SER A 1 183 ? 19.912 -22.296 8.024 1.00 40.03 183 SER A C 1
ATOM 1412 O O . SER A 1 183 ? 20.700 -23.099 7.536 1.00 40.03 183 SER A O 1
ATOM 1414 N N . ASP A 1 184 ? 18.664 -22.623 8.367 1.00 38.78 184 ASP A N 1
ATOM 1415 C CA . ASP A 1 184 ? 18.161 -24.004 8.348 1.00 38.78 184 ASP A CA 1
ATOM 1416 C C . ASP A 1 184 ? 17.588 -24.386 6.972 1.00 38.78 184 ASP A C 1
ATOM 1418 O O . ASP A 1 184 ? 17.484 -25.559 6.628 1.00 38.78 184 ASP A O 1
ATOM 1422 N N . LEU A 1 185 ? 17.302 -23.391 6.125 1.00 42.03 185 LEU A N 1
ATOM 1423 C CA . LEU A 1 185 ? 16.943 -23.575 4.713 1.00 42.03 185 LEU A CA 1
ATOM 1424 C C . LEU A 1 185 ? 18.157 -23.830 3.802 1.00 42.03 185 LEU A C 1
ATOM 1426 O O . LEU A 1 185 ? 17.982 -24.115 2.620 1.00 42.03 185 LEU A O 1
ATOM 1430 N N . ALA A 1 186 ? 19.384 -23.723 4.323 1.00 37.97 186 ALA A N 1
ATOM 1431 C CA . ALA A 1 186 ? 20.609 -23.986 3.564 1.00 37.97 186 ALA A CA 1
ATOM 1432 C C . ALA A 1 186 ? 21.089 -25.448 3.670 1.00 37.97 186 ALA A C 1
ATOM 1434 O O . ALA A 1 186 ? 22.109 -25.798 3.077 1.00 37.97 186 ALA A O 1
ATOM 1435 N N . SER A 1 187 ? 20.366 -26.305 4.399 1.00 40.12 187 SER A N 1
ATOM 1436 C CA . SER A 1 187 ? 20.670 -27.732 4.524 1.00 40.12 187 SER A CA 1
ATOM 1437 C C . SER A 1 187 ? 19.444 -28.608 4.259 1.00 40.12 187 SER A C 1
ATOM 1439 O O . SER A 1 187 ? 18.915 -29.229 5.177 1.00 40.12 187 SER A O 1
ATOM 1441 N N . THR A 1 188 ? 19.014 -28.676 2.999 1.00 35.53 188 THR A N 1
ATOM 1442 C CA . THR A 1 188 ? 18.314 -29.847 2.434 1.00 35.53 188 THR A CA 1
ATOM 1443 C C . THR A 1 188 ? 18.615 -29.956 0.951 1.00 35.53 188 THR A C 1
ATOM 1445 O O . THR A 1 188 ? 18.623 -28.898 0.285 1.00 35.53 188 THR A O 1
#

Secondary structure (DSSP, 8-state):
-HHHHHHHHHHHHHH-GGGGBPPPEEPB-SSSSSEEE--B-TTSPBP---S-EEEESSGGGTTT-PBPBTTTBEEETTEEE-GGG-----SS--EEEEB--TTS--BTTB----SSGGGHHHHHHHHHHHHHTSTT--S-HHHHHHHHHHHHHHHHHHHHHHHHHHHHHHHHTTT---TT-TTGGG--